Protein AF-A0A7C3BJE6-F1 (afdb_monomer)

Secondary structure (DSSP, 8-state):
----GGGS---TTTHHHHHTTTT-----PSPPHHHHHHHHHHHHHHTT----HHHHHHHHHHHTT-HHHHHHHHHHHHHHHTT----HHHHHHHHHHHHHHHTT-HHHHHHHHHHHHHS-HHHHHHHHHTTSSS----HHHHHHHHHTTSEE--SSS-EES-HHHHHHHHHHHHHHHS---SEEE-TTT--EEETTEE-----HHHHHHHHHHHHTTTS-B-HHHHHHHHT-GGGTTT--HHHHHHHHHHHHHHH-SSTTS-SSEEEETTTEEEE--

Nearest PDB structures (foldseek):
  6cqg-assembly1_A  TM=9.238E-01  e=4.598E-06  Streptococcus pneumoniae
  4kfc-assembly1_A  TM=7.781E-01  e=1.110E-06  Escherichia coli K-12
  7cx5-assembly1_A  TM=8.379E-01  e=7.195E-04  Bacillus subtilis subsp. subtilis str. 168
  5x5l-assembly1_M  TM=7.491E-01  e=5.829E-04  Acinetobacter baumannii
  4kny-assembly1_A  TM=4.112E-01  e=2.863E-06  Escherichia coli K-12

Structure (mmCIF, N/CA/C/O backbone):
data_AF-A0A7C3BJE6-F1
#
_entry.id   AF-A0A7C3BJE6-F1
#
loop_
_atom_site.group_PDB
_atom_site.id
_atom_site.type_symbol
_atom_site.label_atom_id
_atom_site.label_alt_id
_atom_site.label_comp_id
_atom_site.label_asym_id
_atom_site.label_entity_id
_atom_site.label_seq_id
_atom_site.pdbx_PDB_ins_code
_atom_site.Cartn_x
_atom_site.Cartn_y
_atom_site.Cartn_z
_atom_site.occupancy
_atom_site.B_iso_or_equiv
_atom_site.auth_seq_id
_atom_site.auth_comp_id
_atom_site.auth_asym_id
_atom_site.auth_atom_id
_atom_site.pdbx_PDB_model_num
ATOM 1 N N . THR A 1 1 ? 19.518 18.511 -0.151 1.00 39.47 1 THR A N 1
ATOM 2 C CA . THR A 1 1 ? 18.472 19.025 0.762 1.00 39.47 1 THR A CA 1
ATOM 3 C C . THR A 1 1 ? 17.266 19.425 -0.072 1.00 39.47 1 THR A C 1
ATOM 5 O O . THR A 1 1 ? 17.198 20.554 -0.522 1.00 39.47 1 THR A O 1
ATOM 8 N N . HIS A 1 2 ? 16.365 18.485 -0.376 1.00 40.00 2 HIS A N 1
ATOM 9 C CA . HIS A 1 2 ? 15.284 18.659 -1.366 1.00 40.00 2 HIS A CA 1
ATOM 10 C C . HIS A 1 2 ? 13.992 19.210 -0.743 1.00 40.00 2 HIS A C 1
ATOM 12 O O . HIS A 1 2 ? 12.929 18.610 -0.850 1.00 40.00 2 HIS A O 1
ATOM 18 N N . ARG A 1 3 ? 14.079 20.339 -0.034 1.00 37.06 3 ARG A N 1
ATOM 19 C CA . ARG A 1 3 ? 12.878 21.128 0.278 1.00 37.06 3 ARG A CA 1
ATOM 20 C C . ARG A 1 3 ? 12.642 22.083 -0.888 1.00 37.06 3 ARG A C 1
ATOM 22 O O . ARG A 1 3 ? 13.609 22.646 -1.395 1.00 37.06 3 ARG A O 1
ATOM 29 N N . ARG A 1 4 ? 11.384 22.266 -1.307 1.00 46.62 4 ARG A N 1
ATOM 30 C CA . ARG A 1 4 ? 11.020 23.341 -2.246 1.00 46.62 4 ARG A CA 1
ATOM 31 C C . ARG A 1 4 ? 11.562 24.669 -1.701 1.00 46.62 4 ARG A C 1
ATOM 33 O O . ARG A 1 4 ? 11.477 24.890 -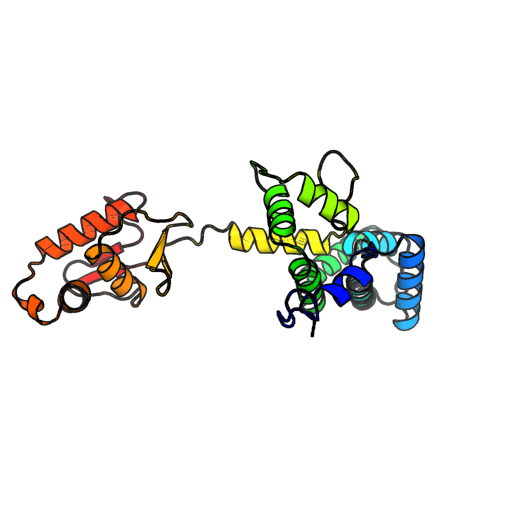0.492 1.00 46.62 4 ARG A O 1
ATOM 40 N N . LEU A 1 5 ? 12.091 25.538 -2.564 1.00 41.47 5 LEU A N 1
ATOM 41 C CA . LEU A 1 5 ? 12.650 26.832 -2.143 1.00 41.47 5 LEU A CA 1
ATOM 42 C C . LEU A 1 5 ? 11.638 27.693 -1.366 1.00 41.47 5 LEU A C 1
ATOM 44 O O . LEU A 1 5 ? 12.026 28.343 -0.406 1.00 41.47 5 LEU A O 1
ATOM 48 N N . ILE A 1 6 ? 10.341 27.570 -1.664 1.00 46.16 6 ILE A N 1
ATOM 49 C CA . ILE A 1 6 ? 9.242 28.209 -0.912 1.00 46.16 6 ILE A CA 1
ATOM 50 C C . ILE A 1 6 ? 9.152 27.811 0.577 1.00 46.16 6 ILE A C 1
ATOM 52 O O . ILE A 1 6 ? 8.441 28.444 1.345 1.00 46.16 6 ILE A O 1
ATOM 56 N N . HIS A 1 7 ? 9.857 26.763 1.014 1.00 46.50 7 HIS A N 1
ATOM 57 C CA . HIS A 1 7 ? 9.907 26.334 2.418 1.00 46.50 7 HIS A CA 1
ATOM 58 C C . HIS A 1 7 ? 11.251 26.648 3.099 1.00 46.50 7 HIS A C 1
ATOM 60 O O . HIS A 1 7 ? 11.494 26.201 4.226 1.00 46.50 7 HIS A O 1
ATOM 66 N N . LEU A 1 8 ? 12.148 27.383 2.434 1.00 44.19 8 LEU A N 1
ATOM 67 C CA . LEU A 1 8 ? 13.444 27.789 2.971 1.00 44.19 8 LEU A CA 1
ATOM 68 C C . LEU A 1 8 ? 13.443 29.300 3.239 1.00 44.19 8 LEU A C 1
ATOM 70 O O . LEU A 1 8 ? 13.854 30.083 2.400 1.00 44.19 8 LEU A O 1
ATOM 74 N N . ARG A 1 9 ? 13.059 29.650 4.476 1.00 43.66 9 ARG A N 1
ATOM 75 C CA . ARG A 1 9 ? 13.134 30.981 5.115 1.00 43.66 9 ARG A CA 1
ATOM 76 C C . ARG A 1 9 ? 12.188 32.046 4.541 1.00 43.66 9 ARG A C 1
ATOM 78 O O . ARG A 1 9 ? 12.448 32.650 3.515 1.00 43.66 9 ARG A O 1
ATOM 85 N N . MET A 1 10 ? 11.143 32.316 5.324 1.00 42.38 10 MET A N 1
ATOM 86 C CA . MET A 1 10 ? 10.245 33.468 5.207 1.00 42.38 10 MET A CA 1
ATOM 87 C C . MET A 1 10 ? 11.001 34.728 5.655 1.00 42.38 10 MET A C 1
ATOM 89 O O . MET A 1 10 ? 11.082 35.014 6.851 1.00 42.38 10 MET A O 1
ATOM 93 N N . GLY A 1 11 ? 11.623 35.426 4.715 1.00 44.62 11 GLY A N 1
ATOM 94 C CA . GLY A 1 11 ? 12.145 36.778 4.888 1.00 44.62 11 GLY A CA 1
ATOM 95 C C . GLY A 1 11 ? 11.857 37.548 3.607 1.00 44.62 11 GLY A C 1
ATOM 96 O O . GLY A 1 11 ? 11.986 36.966 2.533 1.00 44.62 11 GLY A O 1
ATOM 97 N N . GLU A 1 12 ? 11.446 38.810 3.728 1.00 46.56 12 GLU A N 1
ATOM 98 C CA . GLU A 1 12 ? 10.949 39.643 2.616 1.00 46.56 12 GLU A CA 1
ATOM 99 C C . GLU A 1 12 ? 11.941 39.759 1.436 1.00 46.56 12 GLU A C 1
ATOM 101 O O . GLU A 1 12 ? 11.519 39.987 0.312 1.00 46.56 12 GLU A O 1
ATOM 106 N N . ASP A 1 13 ? 13.233 39.481 1.646 1.00 46.88 13 ASP A N 1
ATOM 107 C CA . ASP A 1 13 ? 14.263 39.485 0.593 1.00 46.88 13 ASP A CA 1
ATOM 108 C C . ASP A 1 13 ? 14.303 38.207 -0.288 1.00 46.88 13 ASP A C 1
ATOM 110 O O . ASP A 1 13 ? 15.104 38.125 -1.221 1.00 46.88 13 ASP A O 1
ATOM 114 N N . VAL A 1 14 ? 13.509 37.167 0.014 1.00 45.97 14 VAL A N 1
ATOM 115 C CA . VAL A 1 14 ? 13.515 35.876 -0.717 1.00 45.97 14 VAL A CA 1
ATOM 116 C C . VAL A 1 14 ? 12.423 35.801 -1.792 1.00 45.97 14 VAL A C 1
ATOM 118 O O . VAL A 1 14 ? 12.606 35.094 -2.788 1.00 45.97 14 VAL A O 1
ATOM 121 N N . ASP A 1 15 ? 11.326 36.544 -1.634 1.00 46.25 15 ASP A N 1
ATOM 122 C CA . ASP A 1 15 ? 10.197 36.516 -2.574 1.00 46.25 15 ASP A CA 1
ATOM 123 C C . ASP A 1 15 ? 10.601 37.051 -3.962 1.00 46.25 15 ASP A C 1
ATOM 125 O O . ASP A 1 15 ? 10.334 36.395 -4.972 1.00 46.25 15 ASP A O 1
ATOM 129 N N . ASP A 1 16 ? 11.398 38.122 -4.013 1.00 47.03 16 ASP A N 1
ATOM 130 C CA . ASP A 1 16 ? 11.910 38.700 -5.267 1.00 47.03 16 ASP A CA 1
ATOM 131 C C . ASP A 1 16 ? 12.861 37.749 -6.029 1.00 47.03 16 ASP A C 1
ATOM 133 O O . ASP A 1 16 ? 12.983 37.812 -7.255 1.00 47.03 16 ASP A O 1
ATOM 137 N N . PHE A 1 17 ? 13.541 36.831 -5.329 1.00 46.22 17 PHE A N 1
ATOM 138 C CA . PHE A 1 17 ? 14.480 35.887 -5.948 1.00 46.22 17 PHE A CA 1
ATOM 139 C C . PHE A 1 17 ? 13.782 34.630 -6.492 1.00 46.22 17 PHE A C 1
ATOM 141 O O . PHE A 1 17 ? 14.250 34.036 -7.464 1.00 46.22 17 PHE A O 1
ATOM 148 N N . ILE A 1 18 ? 12.662 34.209 -5.891 1.00 46.78 18 ILE A N 1
ATOM 149 C CA . ILE A 1 18 ? 11.890 33.036 -6.336 1.00 46.78 18 ILE A CA 1
ATOM 150 C C . ILE A 1 18 ? 11.060 33.363 -7.587 1.00 46.78 18 ILE A C 1
ATOM 152 O O . ILE A 1 18 ? 10.939 32.501 -8.465 1.00 46.78 18 ILE A O 1
ATOM 156 N N . GLU A 1 19 ? 10.572 34.599 -7.736 1.00 47.09 19 GLU A N 1
ATOM 157 C CA . GLU A 1 19 ? 9.883 35.035 -8.961 1.00 47.09 19 GLU A CA 1
ATOM 158 C C . GLU A 1 19 ? 10.767 34.923 -10.216 1.00 47.09 19 GLU A C 1
ATOM 160 O O . GLU A 1 19 ? 10.270 34.590 -11.293 1.00 47.09 19 GLU A O 1
ATOM 165 N N . LEU A 1 20 ? 12.089 35.076 -10.082 1.00 48.03 20 LEU A N 1
ATOM 166 C CA . LEU A 1 20 ? 13.037 34.971 -11.199 1.00 48.03 20 LEU A CA 1
ATOM 167 C C . LEU A 1 20 ? 13.206 33.546 -11.764 1.00 48.03 20 LEU A C 1
ATOM 169 O O . LEU A 1 20 ? 13.639 33.396 -12.906 1.00 48.03 20 LEU A O 1
ATOM 173 N N . PHE A 1 21 ? 12.860 32.503 -11.000 1.00 46.88 21 PHE A N 1
ATOM 174 C CA . PHE A 1 21 ? 13.016 31.092 -11.401 1.00 46.88 21 PHE A CA 1
ATOM 175 C C . PHE A 1 21 ? 11.695 30.305 -11.444 1.00 46.88 21 PHE A C 1
ATOM 177 O O . PHE A 1 21 ? 11.687 29.145 -11.858 1.00 46.88 21 PHE A O 1
ATOM 184 N N . GLY A 1 22 ? 10.574 30.911 -11.040 1.00 46.16 22 GLY A N 1
ATOM 185 C CA . GLY A 1 22 ? 9.253 30.271 -11.046 1.00 46.16 22 GLY A CA 1
ATOM 186 C C . GLY A 1 22 ? 8.630 30.100 -12.437 1.00 46.16 22 GLY A C 1
ATOM 187 O O . GLY A 1 22 ? 7.687 29.327 -12.587 1.00 46.16 22 GLY A O 1
ATOM 188 N N . ALA A 1 23 ? 9.152 30.790 -13.455 1.00 44.00 23 ALA A N 1
ATOM 189 C CA . ALA A 1 23 ? 8.511 30.866 -14.766 1.00 44.00 23 ALA A CA 1
ATOM 190 C C . ALA A 1 23 ? 8.765 29.663 -15.695 1.00 44.00 23 ALA A C 1
ATOM 192 O O . ALA A 1 23 ? 8.070 29.548 -16.699 1.00 44.00 23 ALA A O 1
ATOM 193 N N . ASP A 1 24 ? 9.719 28.766 -15.402 1.00 43.12 24 ASP A N 1
ATOM 194 C CA . ASP A 1 24 ? 10.089 27.714 -16.367 1.00 43.12 24 ASP A CA 1
ATOM 195 C C . ASP A 1 24 ? 10.517 26.391 -15.692 1.00 43.12 24 ASP A C 1
ATOM 197 O O . ASP A 1 24 ? 11.605 25.854 -15.912 1.00 43.12 24 ASP A O 1
ATOM 201 N N . VAL A 1 25 ? 9.651 25.830 -14.835 1.00 50.41 25 VAL A N 1
ATOM 202 C CA . VAL A 1 25 ? 9.820 24.450 -14.341 1.00 50.41 25 VAL A CA 1
ATOM 203 C C . VAL A 1 25 ? 9.511 23.478 -15.480 1.00 50.41 25 VAL A C 1
ATOM 205 O O . VAL A 1 25 ? 8.354 23.173 -15.767 1.00 50.41 25 VAL A O 1
ATOM 208 N N . ARG A 1 26 ? 10.557 22.965 -16.131 1.00 47.00 26 ARG A N 1
ATOM 209 C CA . ARG A 1 26 ? 10.428 21.909 -17.142 1.00 47.00 26 ARG A CA 1
ATOM 210 C C . ARG A 1 26 ? 10.469 20.543 -16.475 1.00 47.00 26 ARG A C 1
ATOM 212 O O . ARG A 1 26 ? 11.496 20.130 -15.942 1.00 47.00 26 ARG A O 1
ATOM 219 N N . PHE A 1 27 ? 9.349 19.833 -16.525 1.00 54.50 27 PHE A N 1
ATOM 220 C CA . PHE A 1 27 ? 9.319 18.418 -16.185 1.00 54.50 27 PHE A CA 1
ATOM 221 C C . PHE A 1 27 ? 9.995 17.639 -17.306 1.00 54.50 27 PHE A C 1
ATOM 223 O O . PHE A 1 27 ? 9.599 17.754 -18.464 1.00 54.50 27 PHE A O 1
ATOM 230 N N . VAL A 1 28 ? 11.031 16.877 -16.966 1.00 57.16 28 VAL A N 1
ATOM 231 C CA . VAL A 1 28 ? 11.629 15.925 -17.900 1.00 57.16 28 VAL A CA 1
ATOM 232 C C . VAL A 1 28 ? 10.773 14.660 -17.826 1.00 57.16 28 VAL A C 1
ATOM 234 O O . VAL A 1 28 ? 10.767 14.016 -16.774 1.00 57.16 28 VAL A O 1
ATOM 237 N N . PRO A 1 29 ? 9.993 14.333 -18.872 1.00 61.72 29 PRO A N 1
ATOM 238 C CA . PRO A 1 29 ? 9.216 13.100 -18.893 1.00 61.72 29 PRO A CA 1
ATOM 239 C C . PRO A 1 29 ? 10.154 11.881 -18.899 1.00 61.72 29 PRO A C 1
ATOM 241 O O . PRO A 1 29 ? 11.358 12.030 -19.141 1.00 61.72 29 PRO A O 1
ATOM 244 N N . PRO A 1 30 ? 9.628 10.665 -18.662 1.00 65.62 30 PRO A N 1
ATOM 245 C CA . PRO A 1 30 ? 10.382 9.443 -18.911 1.00 65.62 30 PRO A CA 1
ATOM 246 C C . PRO A 1 30 ? 11.013 9.455 -20.310 1.00 65.62 30 PRO A C 1
ATOM 248 O O . PRO A 1 30 ? 10.460 10.049 -21.241 1.00 65.62 30 PRO A O 1
ATOM 251 N N . MET A 1 31 ? 12.182 8.824 -20.440 1.00 78.38 31 MET A N 1
ATOM 252 C CA . MET A 1 31 ? 12.957 8.827 -21.680 1.00 78.38 31 MET A CA 1
ATOM 253 C C . MET A 1 31 ? 12.102 8.319 -22.844 1.00 78.38 31 MET A C 1
ATOM 255 O O . MET A 1 31 ? 11.340 7.358 -22.693 1.00 78.38 31 MET A O 1
ATOM 259 N N . GLY A 1 32 ? 12.242 8.953 -24.011 1.00 78.31 32 GLY A N 1
ATOM 260 C CA . GLY A 1 32 ? 11.610 8.464 -25.230 1.00 78.31 32 GLY A CA 1
ATOM 261 C C . GLY A 1 32 ? 12.110 7.060 -25.579 1.00 78.31 32 GLY A C 1
ATOM 262 O O . GLY A 1 32 ? 13.183 6.641 -25.146 1.00 78.31 32 GLY A O 1
ATOM 263 N N . GLU A 1 33 ? 11.347 6.322 -26.386 1.00 82.12 33 GLU A N 1
ATOM 264 C CA . GLU A 1 33 ? 11.681 4.932 -26.725 1.00 82.12 33 GLU A CA 1
ATOM 265 C C . GLU A 1 33 ? 13.079 4.786 -27.357 1.00 82.12 33 GLU A C 1
ATOM 267 O O . GLU A 1 33 ? 13.774 3.812 -27.076 1.00 82.12 33 GLU A O 1
ATOM 272 N N . GLY A 1 34 ? 13.518 5.767 -28.155 1.00 83.25 34 GLY A N 1
ATOM 273 C CA . GLY A 1 34 ? 14.870 5.805 -28.725 1.00 83.25 34 GLY A CA 1
ATOM 274 C C . GLY A 1 34 ? 15.961 5.844 -27.652 1.00 83.25 34 GLY A C 1
ATOM 275 O O . GLY A 1 34 ? 16.778 4.929 -27.578 1.00 83.25 34 GLY A O 1
ATOM 276 N N . ASP A 1 35 ? 15.918 6.842 -26.769 1.00 86.81 35 ASP A N 1
ATOM 277 C CA . ASP A 1 35 ? 16.910 7.007 -25.699 1.00 86.81 35 ASP A CA 1
ATOM 278 C C . ASP A 1 35 ? 16.881 5.823 -24.713 1.00 86.81 35 ASP A C 1
ATOM 280 O O . ASP A 1 35 ? 17.913 5.375 -24.210 1.00 86.81 35 ASP A O 1
ATOM 284 N N . ALA A 1 36 ? 15.693 5.275 -24.439 1.00 89.00 36 ALA A N 1
ATOM 285 C CA . ALA A 1 36 ? 15.548 4.105 -23.581 1.00 89.00 36 ALA A CA 1
ATOM 286 C C . ALA A 1 36 ? 16.201 2.858 -24.202 1.00 89.00 36 ALA A C 1
ATOM 288 O O . ALA A 1 36 ? 16.845 2.086 -23.490 1.00 89.00 36 ALA A O 1
ATOM 289 N N . ARG A 1 37 ? 16.097 2.670 -25.525 1.00 91.44 37 ARG A N 1
ATOM 290 C CA . ARG A 1 37 ? 16.796 1.590 -26.244 1.00 91.44 37 ARG A CA 1
ATOM 291 C C . ARG A 1 37 ? 18.312 1.763 -26.201 1.00 91.44 37 ARG A C 1
ATOM 293 O O . ARG A 1 37 ? 19.015 0.772 -26.016 1.00 91.44 37 ARG A O 1
ATOM 300 N N . GLU A 1 38 ? 18.815 2.991 -26.309 1.00 90.81 38 GLU A N 1
ATOM 301 C CA . GLU A 1 38 ? 20.247 3.273 -26.148 1.00 90.81 38 GLU A CA 1
ATOM 302 C C . GLU A 1 38 ? 20.737 2.917 -24.739 1.00 90.81 38 GLU A C 1
ATOM 304 O O . GLU A 1 38 ? 21.760 2.243 -24.590 1.00 90.81 38 GLU A O 1
ATOM 309 N N . LEU A 1 39 ? 19.970 3.273 -23.703 1.00 90.31 39 LEU A N 1
ATOM 310 C CA . LEU A 1 39 ? 20.293 2.909 -22.323 1.00 90.31 39 LEU A CA 1
ATOM 311 C C . LEU A 1 39 ? 20.258 1.386 -22.101 1.00 90.31 39 LEU A C 1
ATOM 313 O O . LEU A 1 39 ? 21.133 0.849 -21.422 1.00 90.31 39 LEU A O 1
ATOM 317 N N . ILE A 1 40 ? 19.297 0.669 -22.696 1.00 92.62 40 ILE A N 1
ATOM 318 C CA . ILE A 1 40 ? 19.243 -0.804 -22.643 1.00 92.62 40 ILE A CA 1
ATOM 319 C C . ILE A 1 40 ? 20.469 -1.418 -23.322 1.00 92.62 40 ILE A C 1
ATOM 321 O O . ILE A 1 40 ? 21.064 -2.352 -22.781 1.00 92.62 40 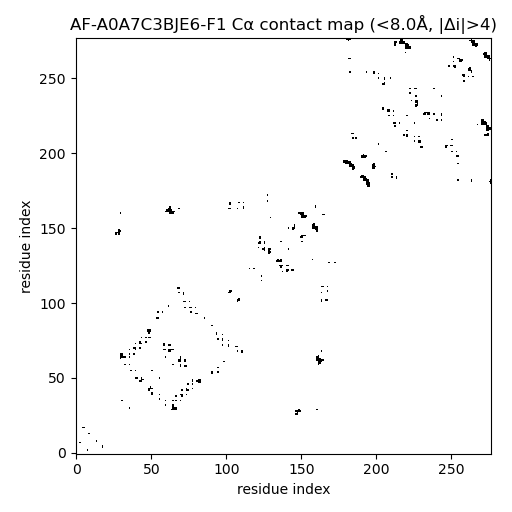ILE A O 1
ATOM 325 N N . ALA A 1 41 ? 20.874 -0.889 -24.479 1.00 90.56 41 ALA A N 1
ATOM 326 C CA . ALA A 1 41 ? 22.061 -1.355 -25.184 1.00 90.56 41 ALA A CA 1
ATOM 327 C C . ALA A 1 41 ? 23.334 -1.141 -24.349 1.00 90.56 41 ALA A C 1
ATOM 329 O O . ALA A 1 41 ? 24.136 -2.067 -24.216 1.00 90.56 41 ALA A O 1
ATOM 330 N N . ALA A 1 42 ? 23.487 0.034 -23.728 1.00 90.38 42 ALA A N 1
ATOM 331 C CA . ALA A 1 42 ? 24.603 0.333 -22.831 1.00 90.38 42 ALA A CA 1
ATOM 332 C C . ALA A 1 42 ? 24.626 -0.606 -21.610 1.00 90.38 42 ALA A C 1
ATOM 334 O O . ALA A 1 42 ? 25.661 -1.193 -21.299 1.00 90.38 42 ALA A O 1
ATOM 335 N N . CYS A 1 43 ? 23.466 -0.830 -20.983 1.00 89.06 43 CYS A N 1
ATOM 336 C CA . CYS A 1 43 ? 23.304 -1.794 -19.895 1.00 89.06 43 CYS A CA 1
ATOM 337 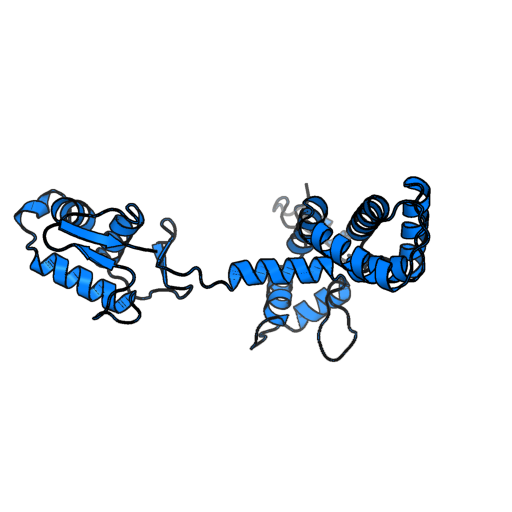C C . CYS A 1 43 ? 23.734 -3.210 -20.321 1.00 89.06 43 CYS A C 1
ATOM 339 O O . CYS A 1 43 ? 24.462 -3.889 -19.599 1.00 89.06 43 CYS A O 1
ATOM 341 N N . GLY A 1 44 ? 23.291 -3.664 -21.498 1.00 87.50 44 GLY A N 1
ATOM 342 C CA . GLY A 1 44 ? 23.651 -4.978 -22.032 1.00 87.50 44 GLY A CA 1
ATOM 343 C C . GLY A 1 44 ? 25.158 -5.131 -22.239 1.00 87.50 44 GLY A C 1
ATOM 344 O O . GLY A 1 44 ? 25.723 -6.158 -21.869 1.00 87.50 44 GLY A O 1
ATOM 345 N N . GLN A 1 45 ? 25.826 -4.095 -22.755 1.00 88.50 45 GLN A N 1
ATOM 346 C CA . GLN A 1 45 ? 27.281 -4.095 -22.927 1.00 88.50 45 GLN A CA 1
ATOM 347 C C . GLN A 1 45 ? 28.032 -4.180 -21.594 1.00 88.50 45 GLN A C 1
ATOM 349 O O . GLN A 1 45 ? 28.934 -5.003 -21.468 1.00 88.50 45 GLN A O 1
ATOM 354 N N . GLU A 1 46 ? 27.652 -3.373 -20.600 1.00 88.44 46 GLU A N 1
ATOM 355 C CA . GLU A 1 46 ? 28.309 -3.350 -19.285 1.00 88.44 46 GLU A CA 1
ATOM 356 C C . GLU A 1 46 ? 28.191 -4.691 -18.546 1.00 88.44 46 GLU A C 1
ATOM 358 O O . GLU A 1 46 ? 29.114 -5.118 -17.857 1.00 88.44 46 GLU A O 1
ATOM 363 N N . MET A 1 47 ? 27.055 -5.371 -18.703 1.00 87.94 47 MET A N 1
ATOM 364 C CA . MET A 1 47 ? 26.745 -6.618 -17.998 1.00 87.94 47 MET A CA 1
ATOM 365 C C . MET A 1 47 ? 27.052 -7.877 -18.814 1.00 87.94 47 MET A C 1
ATOM 367 O O . MET A 1 47 ? 26.698 -8.973 -18.381 1.00 87.94 47 MET A O 1
ATOM 371 N N . GLU A 1 48 ? 27.667 -7.722 -19.991 1.00 87.62 48 GLU A N 1
ATOM 372 C CA . GLU A 1 48 ? 27.906 -8.800 -20.957 1.00 87.62 48 GLU A CA 1
ATOM 373 C C . GLU A 1 48 ? 26.635 -9.628 -21.241 1.00 87.62 48 GLU A C 1
ATOM 375 O O . GLU A 1 48 ? 26.671 -10.852 -21.355 1.00 87.62 48 GLU A O 1
ATOM 380 N N . ALA A 1 49 ? 25.487 -8.956 -21.350 1.00 86.25 49 ALA A N 1
ATOM 381 C CA . ALA A 1 49 ? 24.182 -9.561 -21.594 1.00 86.25 49 ALA A CA 1
ATOM 382 C C . ALA A 1 49 ? 23.654 -9.194 -22.987 1.00 86.25 49 ALA A C 1
ATOM 384 O O . ALA A 1 49 ? 23.913 -8.112 -23.517 1.00 86.25 49 ALA A O 1
ATOM 385 N N . ARG A 1 50 ? 22.878 -10.099 -23.591 1.00 84.69 50 ARG A N 1
ATOM 386 C CA . ARG A 1 50 ? 22.175 -9.838 -24.854 1.00 84.69 50 ARG A CA 1
ATOM 387 C C . ARG A 1 50 ? 20.679 -9.770 -24.598 1.00 84.69 50 ARG A C 1
ATOM 389 O O . ARG A 1 50 ? 20.101 -10.752 -24.142 1.00 84.69 50 ARG A O 1
ATOM 396 N N . PHE A 1 51 ? 20.090 -8.626 -24.928 1.00 88.94 51 PHE A N 1
ATOM 397 C CA . PHE A 1 51 ? 18.648 -8.413 -24.901 1.00 88.94 51 PHE A CA 1
ATOM 398 C C . PHE A 1 51 ? 18.109 -8.453 -26.327 1.00 88.94 51 PHE A C 1
ATOM 400 O O . PHE A 1 51 ? 18.618 -7.748 -27.199 1.00 88.94 51 PHE A O 1
ATOM 407 N N . ASP A 1 52 ? 17.118 -9.302 -26.567 1.00 89.50 52 ASP A N 1
ATOM 408 C CA . ASP A 1 52 ? 16.372 -9.305 -27.823 1.00 89.50 52 ASP A CA 1
ATOM 409 C C . ASP A 1 52 ? 15.184 -8.326 -27.771 1.00 89.50 52 ASP A C 1
ATOM 411 O O . ASP A 1 52 ? 14.961 -7.630 -26.781 1.00 89.50 52 ASP A O 1
ATOM 415 N N . GLU A 1 53 ? 14.405 -8.251 -28.850 1.00 90.25 53 GLU A N 1
ATOM 416 C CA . GLU A 1 53 ? 13.235 -7.365 -28.910 1.00 90.25 53 GLU A CA 1
ATOM 417 C C . GLU A 1 53 ? 12.161 -7.713 -27.865 1.00 90.25 53 GLU A C 1
ATOM 419 O O . GLU A 1 53 ? 11.450 -6.822 -27.398 1.00 90.25 53 GLU A O 1
ATOM 424 N N . ALA A 1 54 ? 12.045 -8.983 -27.458 1.00 90.56 54 ALA A N 1
ATOM 425 C CA . ALA A 1 54 ? 11.096 -9.377 -26.423 1.00 90.56 54 ALA A CA 1
ATOM 426 C C . ALA A 1 54 ? 11.551 -8.868 -25.048 1.00 90.56 54 ALA A C 1
ATOM 428 O O . ALA A 1 54 ? 10.738 -8.340 -24.284 1.00 90.56 54 ALA A O 1
ATOM 429 N N . ASP A 1 55 ? 12.845 -8.970 -24.746 1.00 92.25 55 ASP A N 1
ATOM 430 C CA . ASP A 1 55 ? 13.445 -8.391 -23.547 1.00 92.25 55 ASP A CA 1
ATOM 431 C C . ASP A 1 55 ? 13.328 -6.865 -23.533 1.00 92.25 55 ASP A C 1
ATOM 433 O O . ASP A 1 55 ? 12.928 -6.296 -22.520 1.00 92.25 55 ASP A O 1
ATOM 437 N N . ILE A 1 56 ? 13.629 -6.192 -24.649 1.00 92.69 56 ILE A N 1
ATOM 438 C CA . ILE A 1 56 ? 13.520 -4.731 -24.768 1.00 92.69 56 ILE A CA 1
ATOM 439 C C . ILE A 1 56 ? 12.076 -4.290 -24.506 1.00 92.69 56 ILE A C 1
ATOM 441 O O . ILE A 1 56 ? 11.841 -3.414 -23.672 1.00 92.69 56 ILE A O 1
ATOM 445 N N . ALA A 1 57 ? 11.097 -4.936 -25.147 1.00 92.81 57 ALA A N 1
ATOM 446 C CA . ALA A 1 57 ? 9.683 -4.646 -24.924 1.00 92.81 57 ALA A CA 1
ATOM 447 C C . ALA A 1 57 ? 9.273 -4.877 -23.459 1.00 92.81 57 ALA A C 1
ATOM 449 O O . ALA A 1 57 ? 8.550 -4.066 -22.874 1.00 92.81 57 ALA A O 1
ATOM 450 N N . PHE A 1 58 ? 9.766 -5.951 -22.837 1.00 94.56 58 PHE A N 1
ATOM 451 C CA . PHE A 1 58 ? 9.540 -6.226 -21.421 1.00 94.56 58 PHE A CA 1
ATOM 452 C C . PHE A 1 58 ? 10.129 -5.132 -20.517 1.00 94.56 58 PHE A C 1
ATOM 454 O O . PHE A 1 58 ? 9.425 -4.621 -19.642 1.00 94.56 58 PHE A O 1
ATOM 461 N N . LEU A 1 59 ? 11.388 -4.745 -20.734 1.00 94.81 59 LEU A N 1
ATOM 462 C CA . LEU A 1 59 ? 12.102 -3.729 -19.957 1.00 94.81 59 LEU A CA 1
ATOM 463 C C . LEU A 1 59 ? 11.427 -2.354 -20.060 1.00 94.81 59 LEU A C 1
ATOM 465 O O . LEU A 1 59 ? 11.231 -1.681 -19.041 1.00 94.81 59 LEU A O 1
ATOM 469 N N . LEU A 1 60 ? 11.003 -1.966 -21.265 1.00 93.00 60 LEU A N 1
ATOM 470 C CA . LEU A 1 60 ? 10.236 -0.743 -21.502 1.00 93.00 60 LEU A CA 1
ATOM 471 C C . LEU A 1 60 ? 8.887 -0.786 -20.781 1.00 93.00 60 LEU A C 1
ATOM 473 O O . LEU A 1 60 ? 8.546 0.157 -20.074 1.00 93.00 60 LEU A O 1
ATOM 477 N N . ALA A 1 61 ? 8.152 -1.898 -20.861 1.00 92.38 61 ALA A N 1
ATOM 478 C CA . 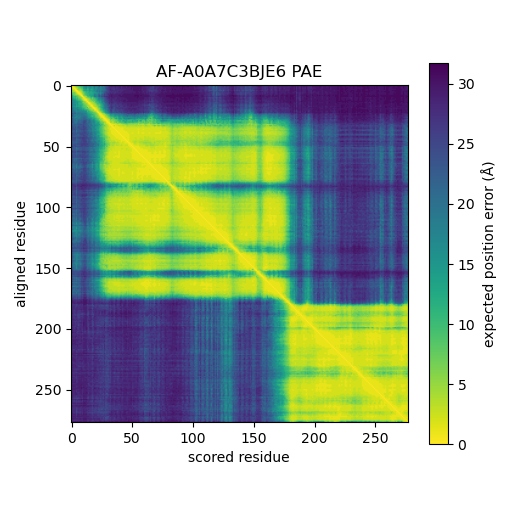ALA A 1 61 ? 6.878 -2.040 -20.159 1.00 92.38 61 ALA A CA 1
ATOM 479 C C . ALA A 1 61 ? 7.031 -1.991 -18.625 1.00 92.38 61 ALA A C 1
ATOM 481 O O . ALA A 1 61 ? 6.174 -1.446 -17.925 1.00 92.38 61 ALA A O 1
ATOM 482 N N . GLN A 1 62 ? 8.112 -2.560 -18.076 1.00 94.06 62 GLN A N 1
ATOM 483 C CA . GLN A 1 62 ? 8.365 -2.536 -16.631 1.00 94.06 62 GLN A CA 1
ATOM 484 C C . GLN A 1 62 ? 8.747 -1.143 -16.121 1.00 94.06 62 GLN A C 1
ATOM 486 O O . GLN A 1 62 ? 8.273 -0.742 -15.056 1.00 94.06 62 GLN A O 1
ATOM 491 N N . SER A 1 63 ? 9.588 -0.421 -16.860 1.00 93.62 63 SER A N 1
ATOM 492 C CA . SER A 1 63 ? 10.207 0.835 -16.414 1.00 93.62 63 SER A CA 1
ATOM 493 C C . SER A 1 63 ? 9.520 2.101 -16.916 1.00 93.62 63 SER A C 1
ATOM 495 O O . SER A 1 63 ? 9.741 3.168 -16.346 1.00 93.62 63 SER A O 1
ATOM 497 N N . GLY A 1 64 ? 8.739 2.010 -17.992 1.00 89.50 64 GLY A N 1
ATOM 498 C CA . GLY A 1 64 ? 8.149 3.166 -18.658 1.00 89.50 64 GLY A CA 1
ATOM 499 C C . GLY A 1 64 ? 9.165 4.157 -19.221 1.00 89.50 64 GLY A C 1
ATOM 500 O O . GLY A 1 64 ? 8.829 5.325 -19.358 1.00 89.50 64 GLY A O 1
ATOM 501 N N . GLY A 1 65 ? 10.418 3.741 -19.451 1.00 87.50 65 GLY A N 1
ATOM 502 C CA . GLY A 1 65 ? 11.503 4.645 -19.854 1.00 87.50 65 GLY A CA 1
ATOM 503 C C . GLY A 1 65 ? 12.109 5.459 -18.703 1.00 87.50 65 GLY A C 1
ATOM 504 O O . GLY A 1 65 ? 12.900 6.369 -18.937 1.00 87.50 65 GLY A O 1
ATOM 505 N N . HIS A 1 66 ? 11.772 5.165 -17.443 1.00 91.19 66 HIS A N 1
ATOM 506 C CA . HIS A 1 66 ? 12.412 5.822 -16.304 1.00 91.19 66 HIS A CA 1
ATOM 507 C C . HIS A 1 66 ? 13.837 5.278 -16.092 1.00 91.19 66 HIS A C 1
ATOM 509 O O . HIS A 1 66 ? 13.967 4.085 -15.803 1.00 91.19 66 HIS A O 1
ATOM 515 N N . PRO A 1 67 ? 14.894 6.120 -16.117 1.00 90.25 67 PRO A N 1
ATOM 516 C CA . PRO A 1 67 ? 16.289 5.665 -16.177 1.00 90.25 67 PRO A CA 1
ATOM 517 C C . PRO A 1 67 ? 16.661 4.655 -15.084 1.00 90.25 67 PRO A C 1
ATOM 519 O O . PRO A 1 67 ? 17.115 3.554 -15.372 1.00 90.25 67 PRO A O 1
ATOM 522 N N . VAL A 1 68 ? 16.378 4.990 -13.819 1.00 89.81 68 VAL A N 1
ATOM 523 C CA . VAL A 1 68 ? 16.753 4.145 -12.671 1.00 89.81 68 VAL A CA 1
ATOM 524 C C . VAL A 1 68 ? 15.969 2.829 -12.635 1.00 89.81 68 VAL A C 1
ATOM 526 O O . VAL A 1 68 ? 16.534 1.774 -12.357 1.00 89.81 68 VAL A O 1
ATOM 529 N N . LEU A 1 69 ? 14.664 2.860 -12.931 1.00 93.44 69 LEU A N 1
ATOM 530 C CA . LEU A 1 69 ? 13.845 1.648 -12.988 1.00 93.44 69 LEU A CA 1
ATOM 531 C C . LEU A 1 69 ? 14.279 0.750 -14.149 1.00 93.44 69 LEU A C 1
ATOM 533 O O . LEU A 1 69 ? 14.288 -0.470 -13.997 1.00 93.44 69 LEU A O 1
ATOM 537 N N . LEU A 1 70 ? 14.655 1.351 -15.281 1.00 94.94 70 LEU A N 1
ATOM 538 C CA . LEU A 1 70 ? 15.140 0.637 -16.453 1.00 94.94 70 LEU A CA 1
ATOM 539 C C . LEU A 1 70 ? 16.475 -0.046 -16.164 1.00 94.94 70 LEU A C 1
ATOM 541 O O . LEU A 1 70 ? 16.596 -1.242 -16.391 1.00 94.94 70 LEU A O 1
ATOM 545 N N . GLU A 1 71 ? 17.432 0.662 -15.567 1.00 94.25 71 GLU A N 1
ATOM 546 C CA . GLU A 1 71 ? 18.730 0.106 -15.175 1.00 94.25 71 GLU A CA 1
ATOM 547 C C . GLU A 1 71 ? 18.583 -1.064 -14.182 1.00 94.25 71 GLU A C 1
ATOM 549 O O . GLU A 1 71 ? 19.196 -2.122 -14.350 1.00 94.25 71 GLU A O 1
ATOM 554 N N . LEU A 1 72 ? 17.716 -0.919 -13.170 1.00 92.94 72 LEU A N 1
ATOM 555 C CA . LEU A 1 72 ? 17.411 -1.990 -12.214 1.00 92.94 72 LEU A CA 1
ATOM 556 C C . LEU A 1 72 ? 16.783 -3.211 -12.900 1.00 92.94 72 LEU A C 1
ATOM 558 O O . LEU A 1 72 ? 17.149 -4.348 -12.587 1.00 92.94 72 LEU A O 1
ATOM 562 N N . ALA A 1 73 ? 15.865 -2.983 -13.843 1.00 95.25 73 ALA A N 1
ATOM 563 C CA . ALA A 1 73 ? 15.237 -4.040 -14.624 1.00 95.25 73 ALA A CA 1
ATOM 564 C C . ALA A 1 73 ? 16.248 -4.753 -15.536 1.00 95.25 73 ALA A C 1
ATOM 566 O O . ALA A 1 73 ? 16.301 -5.984 -15.517 1.00 95.25 73 ALA A O 1
ATOM 567 N N . CYS A 1 74 ? 17.101 -4.005 -16.245 1.00 94.88 74 CYS A N 1
ATOM 568 C CA . CYS A 1 74 ? 18.181 -4.538 -17.078 1.00 94.88 74 CYS A CA 1
ATOM 569 C C . CYS A 1 74 ? 19.116 -5.422 -16.256 1.00 94.88 74 CYS A C 1
ATOM 571 O O . CYS A 1 74 ? 19.373 -6.569 -16.622 1.00 94.88 74 CYS A O 1
ATOM 573 N N . ARG A 1 75 ? 19.568 -4.923 -15.099 1.00 93.75 75 ARG A N 1
ATOM 574 C CA . ARG A 1 75 ? 20.445 -5.668 -14.191 1.00 93.75 75 ARG A CA 1
ATOM 575 C C . ARG A 1 75 ? 19.811 -6.960 -13.716 1.00 93.75 75 ARG A C 1
ATOM 577 O O . ARG A 1 75 ? 20.477 -7.993 -13.670 1.00 93.75 75 ARG A O 1
ATOM 584 N N . LYS A 1 76 ? 18.529 -6.919 -13.355 1.00 94.00 76 LYS A N 1
ATOM 585 C CA . LYS A 1 76 ? 17.842 -8.114 -12.868 1.00 94.00 76 LYS A CA 1
ATOM 586 C C . LYS A 1 76 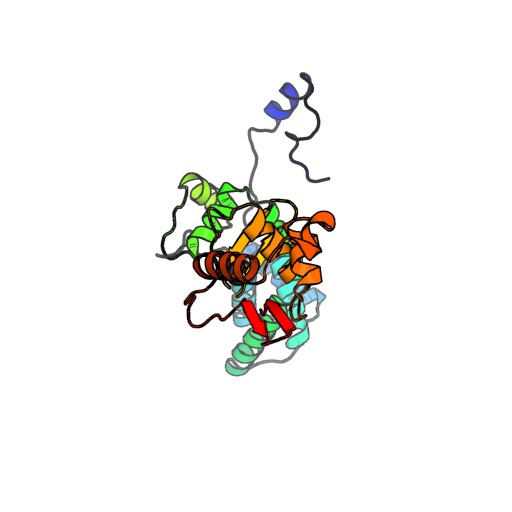? 17.624 -9.142 -13.970 1.00 94.00 76 LYS A C 1
ATOM 588 O O . LYS A 1 76 ? 17.811 -10.328 -13.720 1.00 94.00 76 LYS A O 1
ATOM 593 N N . LEU A 1 77 ? 17.265 -8.687 -15.168 1.00 92.81 77 LEU A N 1
ATOM 594 C CA . LEU A 1 77 ? 17.088 -9.556 -16.322 1.00 92.81 77 LEU A CA 1
ATOM 595 C C . LEU A 1 77 ? 18.411 -10.227 -16.704 1.00 92.81 77 LEU A C 1
ATOM 597 O O . LEU A 1 77 ? 18.453 -11.450 -16.758 1.00 92.81 77 LEU A O 1
ATOM 601 N N . ALA A 1 78 ? 19.498 -9.458 -16.835 1.00 91.38 78 ALA A N 1
ATOM 602 C CA . ALA A 1 78 ? 20.836 -9.971 -17.144 1.00 91.38 78 ALA A CA 1
ATOM 603 C C . ALA A 1 78 ? 21.316 -11.043 -16.149 1.00 91.38 78 ALA A C 1
ATOM 605 O O . ALA A 1 78 ? 21.867 -12.064 -16.556 1.00 91.38 78 ALA A O 1
ATOM 606 N N . GLN A 1 79 ? 21.060 -10.845 -14.848 1.00 89.00 79 GLN A N 1
ATOM 607 C CA . GLN A 1 79 ? 21.400 -11.819 -13.800 1.00 89.00 79 GLN A CA 1
ATOM 608 C C . GLN A 1 79 ? 20.696 -13.172 -13.975 1.00 89.00 79 GLN A C 1
ATOM 610 O O . GLN A 1 79 ? 21.239 -14.191 -13.555 1.00 89.00 79 GLN A O 1
ATOM 615 N N . ILE A 1 80 ? 19.492 -13.180 -14.553 1.00 85.94 80 ILE A N 1
ATOM 616 C CA . ILE A 1 80 ? 18.664 -14.381 -14.710 1.00 85.94 80 ILE A CA 1
ATOM 617 C C . ILE A 1 80 ? 18.898 -15.039 -16.079 1.00 85.94 80 ILE A C 1
ATOM 619 O O . ILE A 1 80 ? 18.970 -16.264 -16.164 1.00 85.94 80 ILE A O 1
ATOM 623 N N . THR A 1 81 ? 19.042 -14.254 -17.150 1.00 81.00 81 THR A N 1
ATOM 624 C CA . THR A 1 81 ? 19.135 -14.763 -18.531 1.00 81.00 81 THR A CA 1
ATOM 625 C C . THR A 1 81 ? 20.553 -15.145 -18.958 1.00 81.00 81 THR A C 1
ATOM 627 O O . THR A 1 81 ? 20.728 -16.094 -19.730 1.00 81.00 81 THR A O 1
ATOM 630 N N . GLY A 1 82 ? 21.579 -14.441 -18.468 1.00 68.94 82 GLY A N 1
ATOM 631 C CA . GLY A 1 82 ? 22.963 -14.621 -18.914 1.00 68.94 82 GLY A CA 1
ATOM 632 C C . GLY A 1 82 ? 23.130 -14.456 -20.437 1.00 68.94 82 GLY A C 1
ATOM 633 O O . GLY A 1 82 ? 22.591 -13.533 -21.039 1.00 68.94 82 GLY A O 1
ATOM 634 N N . LEU A 1 83 ? 23.884 -15.367 -21.071 1.00 61.88 83 LEU A N 1
ATOM 635 C CA . LEU A 1 83 ? 24.270 -15.320 -22.497 1.00 61.88 83 LEU A CA 1
ATOM 636 C C . LEU A 1 83 ? 23.576 -16.372 -23.396 1.00 61.88 83 LEU A C 1
ATOM 638 O O . LEU A 1 83 ? 24.071 -16.687 -24.481 1.00 61.88 83 LEU A O 1
ATOM 642 N N . ARG A 1 84 ? 22.462 -16.978 -22.965 1.00 64.12 84 ARG A N 1
ATOM 643 C CA . ARG A 1 84 ? 21.826 -18.091 -23.702 1.00 64.12 84 ARG A CA 1
ATOM 644 C C . ARG A 1 84 ? 20.765 -17.616 -24.702 1.00 64.12 84 ARG A C 1
ATOM 646 O O . ARG A 1 84 ? 19.987 -16.717 -24.402 1.00 64.12 84 ARG A O 1
ATOM 653 N N . GLN A 1 85 ? 20.701 -18.270 -25.868 1.00 67.12 85 GLN A N 1
ATOM 654 C CA . GLN A 1 85 ? 19.545 -18.171 -26.770 1.00 67.12 85 GLN A CA 1
ATOM 655 C C . GLN A 1 85 ? 18.346 -18.891 -26.146 1.00 67.12 85 GLN A C 1
ATOM 657 O O . GLN A 1 85 ? 18.503 -20.000 -25.633 1.00 67.12 85 GLN A O 1
ATOM 662 N N . ARG A 1 86 ? 17.178 -18.247 -26.189 1.00 79.00 86 ARG A N 1
ATOM 663 C CA . ARG A 1 86 ? 15.936 -18.692 -25.549 1.00 79.00 86 ARG A CA 1
ATOM 664 C C . ARG A 1 86 ? 14.828 -18.866 -26.580 1.00 79.00 86 ARG A C 1
ATOM 666 O O . ARG A 1 86 ? 14.819 -18.229 -27.630 1.00 79.00 86 ARG A O 1
ATOM 673 N N . THR A 1 87 ? 13.906 -19.768 -26.286 1.00 81.06 87 THR A N 1
ATOM 674 C CA . THR A 1 87 ? 12.632 -19.902 -26.991 1.00 81.06 87 THR A CA 1
ATOM 675 C C . THR A 1 87 ? 11.606 -18.924 -26.417 1.00 81.06 87 THR A C 1
ATOM 677 O O . THR A 1 87 ? 11.669 -18.560 -25.245 1.00 81.06 87 THR A O 1
ATOM 680 N N . ALA A 1 88 ? 10.576 -18.578 -27.193 1.00 78.19 88 ALA A N 1
ATOM 681 C CA . ALA A 1 88 ? 9.524 -17.663 -26.736 1.00 78.19 88 ALA A CA 1
ATOM 682 C C . ALA A 1 88 ? 8.808 -18.128 -25.447 1.00 78.19 88 ALA A C 1
ATOM 684 O O . ALA A 1 88 ? 8.353 -17.311 -24.649 1.00 78.19 88 ALA A O 1
ATOM 685 N N . SER A 1 89 ? 8.691 -19.443 -25.226 1.00 80.31 89 SER A N 1
ATOM 686 C CA . SER A 1 89 ? 8.113 -19.992 -23.992 1.00 80.31 89 SER A CA 1
ATOM 687 C C . SER A 1 89 ? 9.034 -19.813 -22.781 1.00 80.31 89 SER A C 1
ATOM 689 O O . SER A 1 89 ? 8.542 -19.581 -21.676 1.00 80.31 89 SER A O 1
ATOM 691 N N . GLU A 1 90 ? 10.352 -19.891 -22.977 1.00 84.00 90 GLU A N 1
ATOM 692 C CA . GLU A 1 90 ? 11.340 -19.614 -21.929 1.00 84.00 90 GLU A CA 1
ATOM 693 C C . GLU A 1 90 ? 11.346 -18.125 -21.567 1.00 84.00 90 GLU A C 1
ATOM 695 O O . GLU A 1 90 ? 11.346 -17.802 -20.380 1.00 84.00 90 GLU A O 1
ATOM 700 N N . ASP A 1 91 ? 11.234 -17.225 -22.549 1.00 85.88 91 ASP A N 1
ATOM 701 C CA . ASP A 1 91 ? 11.153 -15.779 -22.296 1.00 85.88 91 ASP A CA 1
ATOM 702 C C . ASP A 1 91 ? 9.940 -15.410 -21.451 1.00 85.88 91 ASP A C 1
ATOM 704 O O . ASP A 1 91 ? 10.063 -14.678 -20.473 1.00 85.88 91 ASP A O 1
ATOM 708 N N . GLN A 1 92 ? 8.770 -15.978 -21.750 1.00 85.69 92 GLN A N 1
ATOM 709 C CA . GLN A 1 92 ? 7.567 -15.734 -20.952 1.00 85.69 92 GLN A CA 1
ATOM 710 C C . GLN A 1 92 ? 7.729 -16.164 -19.489 1.00 85.69 92 GLN A C 1
ATOM 712 O O . GLN A 1 92 ? 7.235 -15.480 -18.585 1.00 85.69 92 GLN A O 1
ATOM 717 N N . LEU A 1 93 ? 8.390 -17.300 -19.246 1.00 87.56 93 LEU A N 1
ATOM 718 C CA . LEU A 1 93 ? 8.642 -17.794 -17.895 1.00 87.56 93 LEU A CA 1
ATOM 719 C C . LEU A 1 93 ? 9.642 -16.890 -17.166 1.00 87.56 93 LEU A C 1
ATOM 721 O O . LEU A 1 93 ? 9.380 -16.473 -16.037 1.00 87.56 93 LEU A O 1
ATOM 725 N N . ILE A 1 94 ? 10.735 -16.534 -17.837 1.00 90.31 94 ILE A N 1
ATOM 726 C CA . ILE A 1 94 ? 11.789 -15.687 -17.282 1.00 90.31 94 ILE A CA 1
ATOM 727 C C . ILE A 1 94 ? 11.267 -14.279 -17.000 1.00 90.31 94 ILE A C 1
ATOM 729 O O . ILE A 1 94 ? 11.458 -13.765 -15.904 1.00 90.31 94 ILE A O 1
ATOM 733 N N . HIS A 1 95 ? 10.549 -13.650 -17.929 1.00 93.50 95 HIS A N 1
ATOM 734 C CA . HIS A 1 95 ? 9.963 -12.320 -17.727 1.00 93.50 95 HIS A CA 1
ATOM 735 C C . HIS A 1 95 ? 8.973 -12.301 -16.561 1.00 93.50 95 HIS A C 1
ATOM 737 O O . HIS A 1 95 ? 8.882 -11.304 -15.839 1.00 93.50 95 HIS A O 1
ATOM 743 N N . ARG A 1 96 ? 8.238 -13.398 -16.340 1.00 91.12 96 ARG A N 1
ATOM 744 C CA . ARG A 1 96 ? 7.379 -13.548 -15.159 1.00 91.12 96 ARG A CA 1
ATOM 745 C C . ARG A 1 96 ? 8.208 -13.608 -13.877 1.00 91.12 96 ARG A C 1
ATOM 747 O O . ARG A 1 96 ? 7.904 -12.876 -12.939 1.00 91.12 96 ARG A O 1
ATOM 754 N N . GLU A 1 97 ? 9.256 -14.425 -13.852 1.00 91.62 97 GLU A N 1
ATOM 755 C CA . GLU A 1 97 ? 10.162 -14.540 -12.706 1.00 91.62 97 GLU A CA 1
ATOM 756 C C . GLU A 1 97 ? 10.845 -13.202 -12.384 1.00 91.62 97 GLU A C 1
ATOM 758 O O . GLU A 1 97 ? 10.779 -12.717 -11.253 1.00 91.62 97 GLU A O 1
ATOM 763 N N . VAL A 1 98 ? 11.426 -12.551 -13.394 1.00 93.38 98 VAL A N 1
ATOM 764 C CA . VAL A 1 98 ? 12.093 -11.248 -13.278 1.00 93.38 98 VAL A CA 1
ATOM 765 C C . VAL A 1 98 ? 11.125 -10.204 -12.730 1.00 93.38 98 VAL A C 1
ATOM 767 O O . VAL A 1 98 ? 11.479 -9.459 -11.817 1.00 93.38 98 VAL A O 1
ATOM 770 N N . ARG A 1 99 ? 9.881 -10.171 -13.225 1.00 93.31 99 ARG A N 1
ATOM 771 C CA . ARG A 1 99 ? 8.833 -9.279 -12.712 1.00 93.31 99 ARG A CA 1
ATOM 772 C C . ARG A 1 99 ? 8.561 -9.525 -11.230 1.00 93.31 99 ARG A C 1
ATOM 774 O O . ARG A 1 99 ? 8.529 -8.572 -10.454 1.00 93.31 99 ARG A O 1
ATOM 781 N N . ASP A 1 100 ? 8.381 -10.776 -10.819 1.00 89.00 100 ASP A N 1
ATOM 782 C CA . ASP A 1 100 ? 8.100 -11.113 -9.420 1.00 89.00 100 ASP A CA 1
ATOM 783 C C . ASP A 1 100 ? 9.239 -10.701 -8.481 1.00 89.00 100 ASP A C 1
ATOM 785 O O . ASP A 1 100 ? 8.983 -10.211 -7.372 1.00 89.00 100 ASP A O 1
ATOM 789 N N . VAL A 1 101 ? 10.486 -10.842 -8.939 1.00 90.25 101 VAL A N 1
ATOM 790 C CA . VAL A 1 101 ? 11.671 -10.393 -8.204 1.00 90.25 101 VAL A CA 1
ATOM 791 C C . VAL A 1 101 ? 11.743 -8.867 -8.152 1.00 90.25 101 VAL A C 1
ATOM 793 O O . VAL A 1 101 ? 11.847 -8.313 -7.058 1.00 90.25 101 VAL A O 1
ATOM 796 N N . LEU A 1 102 ? 11.619 -8.177 -9.290 1.00 91.19 102 LEU A N 1
ATOM 797 C CA . LEU A 1 102 ? 11.677 -6.711 -9.370 1.00 91.19 102 LEU A CA 1
ATOM 798 C C . LEU A 1 102 ? 10.632 -6.044 -8.485 1.00 91.19 102 LEU A C 1
ATOM 800 O O . LEU A 1 102 ? 10.929 -5.070 -7.798 1.00 91.19 102 LEU A O 1
ATOM 804 N N . ARG A 1 103 ? 9.420 -6.603 -8.417 1.00 89.12 103 ARG A N 1
ATOM 805 C CA . ARG A 1 103 ? 8.382 -6.065 -7.536 1.00 89.12 103 ARG A CA 1
ATOM 806 C C . ARG A 1 103 ? 8.808 -6.065 -6.064 1.00 89.12 103 ARG A C 1
ATOM 808 O O . ARG A 1 103 ? 8.262 -5.292 -5.285 1.00 89.12 103 ARG A O 1
ATOM 815 N N . ARG A 1 104 ? 9.689 -6.967 -5.628 1.00 85.75 104 ARG A N 1
ATOM 816 C CA . ARG A 1 104 ? 10.162 -7.076 -4.232 1.00 85.75 104 ARG A CA 1
ATOM 817 C C . ARG A 1 104 ? 11.543 -6.451 -4.026 1.00 85.75 104 ARG A C 1
ATOM 819 O O . ARG A 1 104 ? 12.027 -6.440 -2.898 1.00 85.75 104 ARG A O 1
ATOM 826 N N . ASP A 1 105 ? 12.162 -5.946 -5.088 1.00 85.81 105 ASP A N 1
ATOM 827 C CA . ASP A 1 105 ? 13.507 -5.396 -5.049 1.00 85.81 105 ASP A CA 1
ATOM 828 C C . ASP A 1 105 ? 13.537 -4.075 -4.247 1.00 85.81 105 ASP A C 1
ATOM 830 O O . ASP A 1 105 ? 12.763 -3.156 -4.544 1.00 85.81 105 ASP A O 1
ATOM 834 N N . PRO A 1 106 ? 14.405 -3.945 -3.225 1.00 80.19 106 PRO A N 1
ATOM 835 C CA . PRO A 1 106 ? 14.479 -2.736 -2.406 1.00 80.19 106 PRO A CA 1
ATOM 836 C C . PRO A 1 106 ? 14.822 -1.472 -3.198 1.00 80.19 106 PRO A C 1
ATOM 838 O O . PRO A 1 106 ? 14.333 -0.398 -2.852 1.00 80.19 106 PRO A O 1
ATOM 841 N N . GLY A 1 107 ? 15.636 -1.586 -4.253 1.00 79.56 107 GLY A N 1
ATOM 842 C CA . GLY A 1 107 ? 16.006 -0.466 -5.115 1.00 79.56 107 GLY A CA 1
ATOM 843 C C . GLY A 1 107 ? 14.811 0.031 -5.920 1.00 79.56 107 GLY A C 1
ATOM 844 O O . GLY A 1 107 ? 14.532 1.229 -5.927 1.00 79.56 107 GLY A O 1
ATOM 845 N N . VAL A 1 108 ? 14.043 -0.893 -6.506 1.00 88.44 108 VAL A N 1
ATOM 846 C CA . VAL A 1 108 ? 12.805 -0.567 -7.237 1.00 88.44 108 VAL A CA 1
ATOM 847 C C . VAL A 1 108 ? 11.788 0.097 -6.310 1.00 88.44 108 VAL A C 1
ATOM 849 O O . VAL A 1 108 ? 11.197 1.119 -6.660 1.00 88.44 108 VAL A O 1
ATOM 852 N N . ILE A 1 109 ? 11.608 -0.450 -5.103 1.00 85.06 109 ILE A N 1
ATOM 853 C CA . ILE A 1 109 ? 10.692 0.107 -4.101 1.00 85.06 109 ILE A CA 1
ATOM 854 C C . ILE A 1 109 ? 11.132 1.516 -3.691 1.00 85.06 109 ILE A C 1
ATOM 856 O O . ILE A 1 109 ? 10.301 2.423 -3.653 1.00 85.06 109 ILE A O 1
ATOM 860 N N . ALA A 1 110 ? 12.417 1.711 -3.391 1.00 78.31 110 ALA A N 1
ATOM 861 C CA . ALA A 1 110 ? 12.952 3.009 -2.994 1.00 78.31 110 ALA A CA 1
ATOM 862 C C . ALA A 1 110 ? 12.784 4.056 -4.102 1.00 78.31 110 ALA A C 1
ATOM 864 O O . ALA A 1 110 ? 12.441 5.201 -3.809 1.00 78.31 110 ALA A O 1
ATOM 865 N N . GLU A 1 111 ? 12.974 3.671 -5.363 1.00 89.25 111 GLU A N 1
ATOM 866 C CA . GLU A 1 111 ? 12.801 4.579 -6.493 1.00 89.25 111 GLU A CA 1
ATOM 867 C C . GLU A 1 111 ? 11.332 4.960 -6.694 1.00 89.25 111 GLU A C 1
ATOM 869 O O . GLU A 1 111 ? 11.005 6.145 -6.735 1.00 89.25 111 GLU A O 1
ATOM 874 N N . CYS A 1 112 ? 10.415 3.988 -6.668 1.00 89.62 112 CYS A N 1
ATOM 875 C CA . CYS A 1 112 ? 8.978 4.271 -6.716 1.00 89.62 112 CYS A CA 1
ATOM 876 C C . CYS A 1 112 ? 8.526 5.178 -5.554 1.00 89.62 112 CYS A C 1
ATOM 878 O O . CYS A 1 112 ? 7.669 6.043 -5.730 1.00 89.62 112 CYS A O 1
ATOM 880 N N . GLN A 1 113 ? 9.122 5.027 -4.366 1.00 85.00 113 GLN A N 1
ATOM 881 C CA . GLN A 1 113 ? 8.863 5.905 -3.221 1.00 85.00 113 GLN A CA 1
ATOM 882 C C . GLN A 1 113 ? 9.383 7.333 -3.416 1.00 85.00 113 GLN A C 1
ATOM 884 O O . GLN A 1 113 ? 8.811 8.255 -2.834 1.00 85.00 113 GLN A O 1
ATOM 889 N N . LYS A 1 114 ? 10.473 7.546 -4.162 1.00 80.19 114 LYS A N 1
ATOM 890 C CA . LYS A 1 114 ? 10.931 8.901 -4.511 1.00 80.19 114 LYS A CA 1
ATOM 891 C C . LYS A 1 114 ? 9.932 9.556 -5.454 1.00 80.19 114 LYS A C 1
ATOM 893 O O . LYS A 1 114 ? 9.384 10.584 -5.079 1.00 80.19 114 LYS A O 1
ATOM 898 N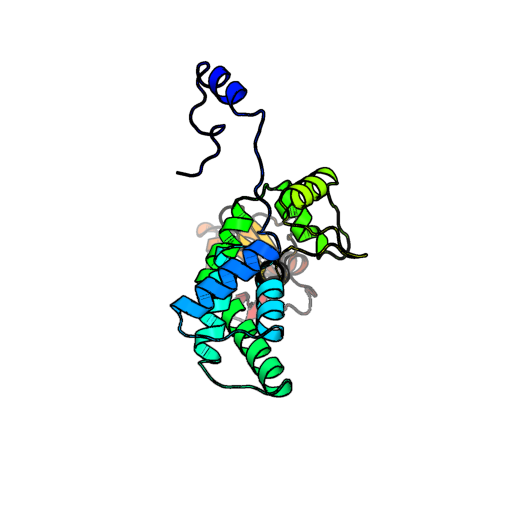 N . ILE A 1 115 ? 9.599 8.879 -6.557 1.00 86.81 115 ILE A N 1
ATOM 899 C CA . ILE A 1 115 ? 8.605 9.346 -7.536 1.00 86.81 115 ILE A CA 1
ATOM 900 C C . ILE A 1 115 ? 7.309 9.731 -6.822 1.00 86.81 115 ILE A C 1
ATOM 902 O O . ILE A 1 115 ? 6.809 10.831 -7.003 1.00 86.81 115 ILE A O 1
ATOM 906 N N . TRP A 1 116 ? 6.806 8.864 -5.937 1.00 87.25 116 TRP A N 1
ATOM 907 C CA . TRP A 1 116 ? 5.607 9.139 -5.145 1.00 87.25 116 TRP A CA 1
ATOM 908 C C . TRP A 1 116 ? 5.725 10.384 -4.253 1.00 87.25 116 TRP A C 1
ATOM 910 O O . TRP A 1 116 ? 4.789 11.172 -4.178 1.00 87.25 116 TRP A O 1
ATOM 920 N N . ARG A 1 117 ? 6.849 10.554 -3.544 1.00 81.94 117 ARG A N 1
ATOM 921 C CA . ARG A 1 117 ? 7.056 11.686 -2.620 1.00 81.94 117 ARG A CA 1
ATOM 922 C C . ARG A 1 117 ? 7.225 13.023 -3.331 1.00 81.94 117 ARG A C 1
ATOM 924 O O . ARG A 1 117 ? 6.980 14.050 -2.706 1.00 81.94 117 ARG A O 1
ATOM 931 N N . ASP A 1 118 ? 7.637 13.002 -4.591 1.00 84.31 118 ASP A N 1
ATOM 932 C CA . ASP A 1 118 ? 7.788 14.208 -5.402 1.00 84.31 118 ASP A CA 1
ATOM 933 C C . ASP A 1 118 ? 6.441 14.718 -5.951 1.00 84.31 118 ASP A C 1
ATOM 935 O O . ASP A 1 118 ? 6.358 15.858 -6.419 1.00 84.31 118 ASP A O 1
ATOM 939 N N . LEU A 1 119 ? 5.377 13.911 -5.847 1.00 86.44 119 LEU A N 1
ATOM 940 C CA . LEU A 1 119 ? 4.010 14.301 -6.188 1.00 86.44 119 LEU A CA 1
ATOM 941 C C . LEU A 1 119 ? 3.346 15.101 -5.069 1.00 86.44 119 LEU A C 1
ATOM 943 O O . LEU A 1 119 ? 3.544 14.830 -3.882 1.00 86.44 119 LEU A O 1
ATOM 947 N N . THR A 1 120 ? 2.498 16.052 -5.454 1.00 85.31 120 THR A N 1
ATOM 948 C CA . THR A 1 120 ? 1.689 16.844 -4.514 1.00 85.31 120 THR A CA 1
ATOM 949 C C . THR A 1 120 ? 0.551 16.036 -3.892 1.00 85.31 120 THR A C 1
ATOM 951 O O . THR A 1 120 ? 0.141 15.013 -4.433 1.00 85.31 120 THR A O 1
ATOM 954 N N . ASP A 1 121 ? -0.005 16.496 -2.768 1.00 80.88 121 ASP A N 1
ATOM 955 C CA . ASP A 1 121 ? -1.143 15.816 -2.132 1.00 80.88 121 ASP A CA 1
ATOM 956 C C . ASP A 1 121 ? -2.360 15.664 -3.077 1.00 80.88 121 ASP A C 1
ATOM 958 O O . ASP A 1 121 ? -2.938 14.570 -3.115 1.00 80.88 121 ASP A O 1
ATOM 962 N N . PRO A 1 122 ? -2.732 16.671 -3.904 1.00 81.25 122 PRO A N 1
ATOM 963 C CA . PRO A 1 122 ? -3.762 16.500 -4.931 1.00 81.25 122 PRO A CA 1
ATOM 964 C C . PRO A 1 122 ? -3.406 15.448 -5.990 1.00 81.25 122 PRO A C 1
ATOM 966 O O . PRO A 1 122 ? -4.259 14.643 -6.352 1.00 81.25 122 PRO A O 1
ATOM 969 N N . GLU A 1 123 ? -2.154 15.405 -6.459 1.00 86.69 123 GLU A N 1
ATOM 970 C CA . GLU A 1 123 ? -1.672 14.411 -7.434 1.00 86.69 123 GLU A CA 1
ATOM 971 C C . GLU A 1 123 ? -1.684 12.988 -6.853 1.00 86.69 123 GLU A C 1
ATOM 973 O O . GLU A 1 123 ? -2.143 12.047 -7.502 1.00 86.69 123 GLU A O 1
ATOM 978 N N . GLN A 1 124 ? -1.229 12.822 -5.609 1.00 86.94 124 GLN A N 1
ATOM 979 C CA . GLN A 1 124 ? -1.268 11.547 -4.890 1.00 86.94 124 GLN A CA 1
ATOM 980 C C . GLN A 1 124 ? -2.710 11.059 -4.710 1.00 86.94 124 GLN A C 1
ATOM 982 O O . GLN A 1 124 ? -3.014 9.898 -4.989 1.00 86.94 124 GLN A O 1
ATOM 987 N N . THR A 1 125 ? -3.608 11.955 -4.296 1.00 82.88 125 THR A N 1
ATOM 988 C CA . THR A 1 125 ? -5.037 11.654 -4.126 1.00 82.88 125 THR A CA 1
ATOM 989 C C . THR A 1 125 ? -5.679 11.276 -5.459 1.00 82.88 125 THR A C 1
ATOM 991 O O . THR A 1 125 ? -6.416 10.291 -5.532 1.00 82.88 125 THR A O 1
ATOM 994 N N . ALA A 1 126 ? -5.354 12.001 -6.534 1.00 85.50 126 ALA A N 1
ATOM 995 C CA . ALA A 1 126 ? -5.827 11.693 -7.876 1.00 85.50 126 ALA A CA 1
ATOM 996 C C . ALA A 1 126 ? -5.369 10.295 -8.316 1.00 85.50 126 ALA A C 1
ATOM 998 O O . ALA A 1 126 ? -6.214 9.488 -8.697 1.00 85.50 126 ALA A O 1
ATOM 999 N N . LEU A 1 127 ? -4.081 9.953 -8.177 1.00 86.00 127 LEU A N 1
ATOM 1000 C CA . LEU A 1 127 ? -3.577 8.611 -8.499 1.00 86.00 127 LEU A CA 1
ATOM 1001 C C . LEU A 1 127 ? -4.260 7.506 -7.690 1.00 86.00 127 LEU A C 1
ATOM 1003 O O . LEU A 1 127 ? -4.580 6.460 -8.245 1.00 86.00 127 LEU A O 1
ATOM 1007 N N . GLU A 1 128 ? -4.500 7.716 -6.397 1.00 79.62 128 GLU A N 1
ATOM 1008 C CA . GLU A 1 128 ? -5.201 6.737 -5.558 1.00 79.62 128 GLU A CA 1
ATOM 1009 C C . GLU A 1 128 ? -6.668 6.569 -5.975 1.00 79.62 128 GLU A C 1
ATOM 1011 O O . GLU A 1 128 ? -7.189 5.450 -5.988 1.00 79.62 128 GLU A O 1
ATOM 1016 N N . SER A 1 129 ? -7.331 7.663 -6.357 1.00 78.62 129 SER A N 1
ATOM 1017 C CA . SER A 1 129 ? -8.727 7.648 -6.797 1.00 78.62 129 SER A CA 1
ATOM 1018 C C . SER A 1 129 ? -8.936 6.869 -8.100 1.00 78.62 129 SER A C 1
ATOM 1020 O O . SER A 1 129 ? -9.987 6.255 -8.259 1.00 78.62 129 SER A O 1
ATOM 1022 N N . LEU A 1 130 ? -7.926 6.794 -8.981 1.00 75.56 130 LEU A N 1
ATOM 1023 C CA . LEU A 1 130 ? -8.001 6.049 -10.249 1.00 75.56 130 LEU A CA 1
ATOM 1024 C C . LEU A 1 130 ? -8.290 4.562 -10.067 1.00 75.56 130 LEU A C 1
ATOM 1026 O O . LEU A 1 130 ? -8.861 3.920 -10.943 1.00 75.56 130 LEU A O 1
ATOM 1030 N N . PHE A 1 131 ? -7.895 4.005 -8.929 1.00 68.38 131 PHE A N 1
ATOM 1031 C CA . PHE A 1 131 ? -8.131 2.602 -8.627 1.00 68.38 131 PHE A CA 1
ATOM 1032 C C . PHE A 1 131 ? -9.359 2.413 -7.724 1.00 68.38 131 PHE A C 1
ATOM 1034 O O . PHE A 1 131 ? -9.633 1.278 -7.324 1.00 68.38 131 PHE A O 1
ATOM 1041 N N . SER A 1 132 ? -10.080 3.490 -7.366 1.00 66.25 132 SER A N 1
ATOM 1042 C CA . SER A 1 132 ? -11.329 3.516 -6.585 1.00 66.25 132 SER A CA 1
ATOM 1043 C C . SER A 1 132 ? -12.563 3.225 -7.450 1.00 66.25 132 SER A C 1
ATOM 1045 O O . SER A 1 132 ? -12.596 3.650 -8.599 1.00 66.25 132 SER A O 1
ATOM 1047 N N . PRO A 1 133 ? -13.595 2.525 -6.931 1.00 56.62 133 PRO A N 1
ATOM 1048 C CA . PRO A 1 133 ? -14.849 2.318 -7.662 1.00 56.62 133 PRO A CA 1
ATOM 1049 C C . PRO A 1 133 ? -15.654 3.608 -7.902 1.00 56.62 133 PRO A C 1
ATOM 1051 O O . PRO A 1 133 ? -16.482 3.622 -8.806 1.00 56.62 133 PRO A O 1
ATOM 1054 N N . ASP A 1 134 ? -15.411 4.669 -7.124 1.00 58.25 134 ASP A N 1
ATOM 1055 C CA . ASP A 1 134 ? -15.991 6.006 -7.323 1.00 58.25 134 ASP A CA 1
ATOM 1056 C C . ASP A 1 134 ? -14.864 7.061 -7.275 1.00 58.25 134 ASP A C 1
ATOM 1058 O O . ASP A 1 134 ? -14.432 7.463 -6.185 1.00 58.25 134 ASP A O 1
ATOM 1062 N N . PRO A 1 135 ? -14.267 7.413 -8.429 1.00 61.03 135 PRO A N 1
ATOM 1063 C CA . PRO A 1 135 ? -13.146 8.341 -8.494 1.00 61.03 135 PRO A CA 1
ATOM 1064 C C . PRO A 1 135 ? -13.630 9.788 -8.338 1.00 61.03 135 PRO A C 1
ATOM 1066 O O . PRO A 1 135 ? -14.156 10.386 -9.275 1.00 61.03 135 PRO A O 1
ATOM 1069 N N . GLN A 1 136 ? -13.392 10.401 -7.178 1.00 63.34 136 GLN A N 1
ATOM 1070 C CA . GLN A 1 136 ? -13.425 11.861 -7.068 1.00 63.34 136 GLN A CA 1
ATOM 1071 C C . GLN A 1 136 ? -12.057 12.416 -7.448 1.00 63.34 136 GLN A C 1
ATOM 1073 O O . GLN A 1 136 ? -11.143 12.478 -6.627 1.00 63.34 136 GLN A O 1
ATOM 1078 N N . VAL A 1 137 ? -11.916 12.777 -8.720 1.00 68.69 137 VAL A N 1
ATOM 1079 C CA . VAL A 1 137 ? -10.646 13.224 -9.288 1.00 68.69 137 VAL A CA 1
ATOM 1080 C C . VAL A 1 137 ? -10.698 14.720 -9.563 1.00 68.69 137 VAL A C 1
ATOM 1082 O O . VAL A 1 137 ? -11.580 15.185 -10.283 1.00 68.69 137 VAL A O 1
ATOM 1085 N N . ALA A 1 138 ? -9.746 15.479 -9.021 1.00 76.25 138 ALA A N 1
ATOM 1086 C CA . ALA A 1 138 ? -9.555 16.873 -9.407 1.00 76.25 138 ALA A CA 1
ATOM 1087 C C . ALA A 1 138 ? -8.964 16.923 -10.835 1.00 76.25 138 ALA A C 1
ATOM 1089 O O . ALA A 1 138 ? -7.867 16.391 -11.032 1.00 76.25 138 ALA A O 1
ATOM 1090 N N . PRO A 1 139 ? -9.639 17.541 -11.827 1.00 80.06 139 PRO A N 1
ATOM 1091 C CA . PRO A 1 139 ? -9.163 17.563 -13.216 1.00 80.06 139 PRO A CA 1
ATOM 1092 C C . PRO A 1 139 ? -7.757 18.160 -13.362 1.00 80.06 139 PRO A C 1
ATOM 1094 O O . PRO A 1 139 ? -6.914 17.607 -14.062 1.00 80.06 139 PRO A O 1
ATOM 1097 N N . GLU A 1 140 ? -7.470 19.215 -12.600 1.00 84.19 140 GLU A N 1
ATOM 1098 C CA . GLU A 1 140 ? -6.172 19.902 -12.574 1.00 84.19 140 GLU A CA 1
ATOM 1099 C C . GLU A 1 140 ? -5.020 18.967 -12.173 1.00 84.19 140 GLU A C 1
ATOM 1101 O O . GLU A 1 140 ? -3.946 18.997 -12.772 1.00 84.19 140 GLU A O 1
ATOM 1106 N N . ALA A 1 141 ? -5.251 18.082 -11.197 1.00 85.00 141 ALA A N 1
ATOM 1107 C CA . ALA A 1 141 ? -4.251 17.118 -10.749 1.00 85.00 141 ALA A CA 1
ATOM 1108 C C . ALA A 1 141 ? -3.972 16.047 -11.816 1.00 85.00 141 ALA A C 1
ATOM 1110 O O . ALA A 1 141 ? -2.840 15.585 -11.949 1.00 85.00 141 ALA A O 1
ATOM 1111 N N . ILE A 1 142 ? -4.979 15.663 -12.606 1.00 84.81 142 ILE A N 1
ATOM 1112 C CA . ILE A 1 142 ? -4.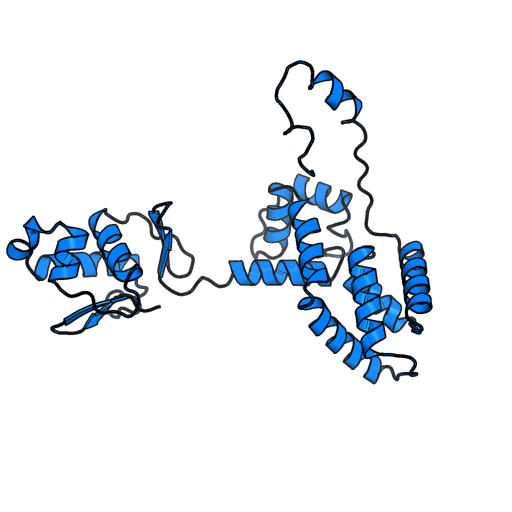801 14.727 -13.725 1.00 84.81 142 ILE A CA 1
ATOM 1113 C C . ILE A 1 142 ? -3.997 15.362 -14.851 1.00 84.81 142 ILE A C 1
ATOM 1115 O O . ILE A 1 142 ? -3.101 14.711 -15.392 1.00 84.81 142 ILE A O 1
ATOM 1119 N N . ASP A 1 143 ? -4.278 16.618 -15.183 1.00 84.81 143 ASP A N 1
ATOM 1120 C CA . ASP A 1 143 ? -3.527 17.345 -16.206 1.00 84.81 143 ASP A CA 1
ATOM 1121 C C . ASP A 1 143 ? -2.061 17.521 -15.800 1.00 84.81 143 ASP A C 1
ATOM 1123 O O . ASP A 1 143 ? -1.159 17.343 -16.622 1.00 84.81 143 ASP A O 1
ATOM 1127 N N . GLU A 1 144 ? -1.803 17.785 -14.518 1.00 85.88 144 GLU A N 1
ATOM 1128 C CA . GLU A 1 144 ? -0.451 17.866 -13.971 1.00 85.88 144 GLU A CA 1
ATOM 1129 C C . GLU A 1 144 ? 0.280 16.517 -14.037 1.00 85.88 144 GLU A C 1
ATOM 1131 O O . GLU A 1 144 ? 1.416 16.438 -14.506 1.00 85.88 144 GLU A O 1
ATOM 1136 N N . LEU A 1 145 ? -0.382 15.426 -13.643 1.00 89.00 145 LEU A N 1
ATOM 1137 C CA . LEU A 1 145 ? 0.171 14.071 -13.740 1.00 89.00 145 LEU A CA 1
ATOM 1138 C C . LEU A 1 145 ? 0.488 13.670 -15.186 1.00 89.00 145 LEU A C 1
ATOM 1140 O O . LEU A 1 145 ? 1.491 12.993 -15.423 1.00 89.00 145 LEU A O 1
ATOM 1144 N N . ARG A 1 146 ? -0.336 14.092 -16.154 1.00 87.69 146 ARG A N 1
ATOM 1145 C CA . ARG A 1 146 ? -0.069 13.903 -17.589 1.00 87.69 146 ARG A CA 1
ATOM 1146 C C . ARG A 1 146 ? 1.125 14.732 -18.045 1.00 87.69 146 ARG A C 1
ATOM 1148 O O . ARG A 1 146 ? 1.989 14.210 -18.742 1.00 87.69 146 ARG A O 1
ATOM 1155 N N . ARG A 1 147 ? 1.223 15.993 -17.616 1.00 85.00 147 ARG A N 1
ATOM 1156 C CA . ARG A 1 147 ? 2.352 16.878 -17.950 1.00 85.00 147 ARG A CA 1
ATOM 1157 C C . ARG A 1 147 ? 3.680 16.359 -17.400 1.00 85.00 147 ARG A C 1
ATOM 1159 O O . ARG A 1 147 ? 4.697 16.449 -18.078 1.00 85.00 147 ARG A O 1
ATOM 1166 N N . LYS A 1 148 ? 3.657 15.768 -16.203 1.00 85.69 148 LYS A N 1
ATOM 1167 C CA . LYS A 1 148 ? 4.803 15.084 -15.584 1.00 85.69 148 LYS A CA 1
ATOM 1168 C C . LYS A 1 148 ? 5.124 13.729 -16.227 1.00 85.69 148 LYS A C 1
ATOM 1170 O O . LYS A 1 148 ? 6.113 13.108 -15.853 1.00 85.69 148 LYS A O 1
ATOM 1175 N N . GLY A 1 149 ? 4.288 13.242 -17.147 1.00 86.06 149 GLY A N 1
ATOM 1176 C CA . GLY A 1 149 ? 4.442 11.928 -17.767 1.00 86.06 149 GLY A CA 1
ATOM 1177 C C . GLY A 1 149 ? 4.218 10.763 -16.802 1.00 86.06 149 GLY A C 1
ATOM 1178 O O . GLY A 1 149 ? 4.686 9.667 -17.074 1.00 86.06 149 GLY A O 1
ATOM 1179 N N . ILE A 1 150 ? 3.534 10.979 -15.672 1.00 89.19 150 ILE A N 1
ATOM 1180 C CA . ILE A 1 150 ? 3.196 9.920 -14.709 1.00 89.19 150 ILE A CA 1
ATOM 1181 C C . ILE A 1 150 ? 1.952 9.162 -15.165 1.00 89.19 150 ILE A C 1
ATOM 1183 O O . ILE A 1 150 ? 1.893 7.940 -15.021 1.00 89.19 150 ILE A O 1
ATOM 1187 N N . LEU A 1 151 ? 0.977 9.887 -15.723 1.00 88.69 151 LEU A N 1
ATOM 1188 C CA . LEU A 1 151 ? -0.199 9.325 -16.378 1.00 88.69 151 LEU A CA 1
ATOM 1189 C C . LEU A 1 151 ? -0.079 9.429 -17.894 1.00 88.69 151 LEU A C 1
ATOM 1191 O O . LEU A 1 151 ? 0.157 10.500 -18.448 1.00 88.69 151 LEU A O 1
ATOM 1195 N N . MET A 1 152 ? -0.317 8.307 -18.556 1.00 83.69 152 MET A N 1
ATOM 1196 C CA . MET A 1 152 ? -0.305 8.172 -20.002 1.00 83.69 152 MET A CA 1
ATOM 1197 C C . MET A 1 152 ? -1.705 8.428 -20.560 1.00 83.69 152 MET A C 1
ATOM 1199 O O . MET A 1 152 ? -2.710 7.994 -19.997 1.00 83.69 152 MET A O 1
ATOM 1203 N N . ALA A 1 153 ? -1.775 9.098 -21.710 1.00 69.81 153 ALA A N 1
ATOM 1204 C CA . ALA A 1 153 ? -3.032 9.408 -22.393 1.00 69.81 153 ALA A CA 1
ATOM 1205 C C . ALA A 1 153 ? -3.609 8.232 -23.214 1.00 69.81 153 ALA A C 1
ATOM 1207 O O . ALA A 1 153 ? -4.597 8.413 -23.922 1.00 69.81 153 ALA A O 1
ATOM 1208 N N . ASN A 1 154 ? -2.996 7.046 -23.153 1.00 61.59 154 ASN A N 1
ATOM 1209 C CA . ASN A 1 154 ? -3.294 5.946 -24.069 1.00 61.59 154 ASN A CA 1
ATOM 1210 C C . ASN A 1 154 ? -4.446 5.056 -23.563 1.00 61.59 154 ASN A C 1
ATOM 1212 O O . ASN A 1 154 ? -4.253 4.229 -22.670 1.00 61.59 154 ASN A O 1
ATOM 1216 N N . GLY A 1 155 ? -5.615 5.176 -24.203 1.00 56.78 155 GLY A N 1
ATOM 1217 C CA . GLY A 1 155 ? -6.766 4.269 -24.065 1.00 56.78 155 GLY A CA 1
ATOM 1218 C C . GLY A 1 155 ? -7.923 4.795 -23.205 1.00 56.78 155 GLY A C 1
ATOM 1219 O O . GLY A 1 155 ? -7.887 5.917 -22.708 1.00 56.78 155 GLY A O 1
ATOM 1220 N N . ASP A 1 156 ? -8.951 3.956 -23.024 1.00 53.00 156 ASP A N 1
ATOM 1221 C CA . ASP A 1 156 ? -10.173 4.277 -22.259 1.00 53.00 156 ASP A CA 1
ATOM 1222 C C . ASP A 1 156 ? -9.956 4.306 -20.733 1.00 53.00 156 ASP A C 1
ATOM 1224 O O . ASP A 1 156 ? -10.803 4.797 -19.988 1.00 53.00 156 ASP A O 1
ATOM 1228 N N . ALA A 1 157 ? -8.817 3.790 -20.256 1.00 58.97 157 ALA A N 1
ATOM 1229 C CA . ALA A 1 157 ? -8.450 3.759 -18.845 1.00 58.97 157 ALA A CA 1
ATOM 1230 C C . ALA A 1 157 ? -7.114 4.486 -18.611 1.00 58.97 157 ALA A C 1
ATOM 1232 O O . ALA A 1 157 ? -6.166 4.276 -19.372 1.00 58.97 157 ALA A O 1
ATOM 1233 N N . PRO A 1 158 ? -6.996 5.306 -17.553 1.00 62.62 158 PRO A N 1
ATOM 1234 C CA . PRO A 1 158 ? -5.748 5.977 -17.221 1.00 62.62 158 PRO A CA 1
ATOM 1235 C C . PRO A 1 158 ? -4.685 4.950 -16.813 1.00 62.62 158 PRO A C 1
ATOM 1237 O O . PRO A 1 158 ? -4.843 4.216 -15.837 1.00 62.62 158 PRO A O 1
ATOM 1240 N N . GLN A 1 159 ? -3.592 4.906 -17.575 1.00 79.12 159 GLN A N 1
ATOM 1241 C CA . GLN A 1 159 ? -2.439 4.045 -17.319 1.00 79.12 159 GLN A CA 1
ATOM 1242 C C . GLN A 1 159 ? -1.300 4.882 -16.745 1.00 79.12 159 GLN A C 1
ATOM 1244 O O . GLN A 1 159 ? -1.053 5.992 -17.212 1.00 79.12 159 GLN A O 1
ATOM 1249 N N . VAL A 1 160 ? -0.589 4.363 -15.746 1.00 89.06 160 VAL A N 1
ATOM 1250 C CA . VAL A 1 160 ? 0.665 4.984 -15.301 1.00 89.06 160 VAL A CA 1
ATOM 1251 C C . VAL A 1 160 ? 1.816 4.588 -16.223 1.00 89.06 160 VAL A C 1
ATOM 1253 O O . VAL A 1 160 ? 1.756 3.553 -16.881 1.00 89.06 160 VAL A O 1
ATOM 1256 N N . PHE A 1 161 ? 2.869 5.400 -16.251 1.00 90.81 161 PHE A N 1
ATOM 1257 C CA . PHE A 1 161 ? 3.988 5.248 -17.187 1.00 90.81 161 PHE A CA 1
ATO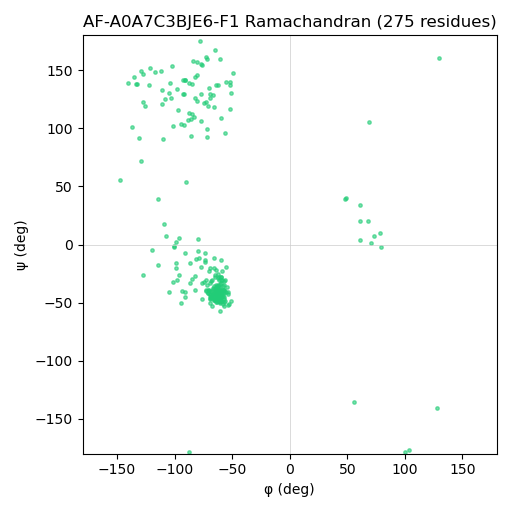M 1258 C C . PHE A 1 161 ? 4.719 3.896 -17.111 1.00 90.81 161 PHE A C 1
ATOM 1260 O O . PHE A 1 161 ? 5.211 3.423 -18.128 1.00 90.81 161 PHE A O 1
ATOM 1267 N N . ALA A 1 162 ? 4.770 3.257 -15.935 1.00 92.19 162 ALA A N 1
ATOM 1268 C CA . ALA A 1 162 ? 5.544 2.037 -15.694 1.00 92.19 162 ALA A CA 1
ATOM 1269 C C . ALA A 1 162 ? 4.749 0.963 -14.947 1.00 92.19 162 ALA A C 1
ATOM 1271 O O . ALA A 1 162 ? 4.104 1.250 -13.932 1.00 92.19 162 ALA A O 1
ATOM 1272 N N . ALA A 1 163 ? 4.877 -0.303 -15.363 1.00 92.44 163 ALA A N 1
ATOM 1273 C CA . ALA A 1 163 ? 4.231 -1.417 -14.667 1.00 92.44 163 ALA A CA 1
ATOM 1274 C C . ALA A 1 163 ? 4.759 -1.603 -13.232 1.00 92.44 163 ALA A C 1
ATOM 1276 O O . ALA A 1 163 ? 3.970 -1.879 -12.329 1.00 92.44 163 ALA A O 1
ATOM 1277 N N . LEU A 1 164 ? 6.058 -1.381 -12.987 1.00 92.25 164 LEU A N 1
ATOM 1278 C CA . LEU A 1 164 ? 6.623 -1.447 -11.631 1.00 92.25 164 LEU A CA 1
ATOM 1279 C C . LEU A 1 164 ? 6.020 -0.380 -10.709 1.00 92.25 164 LEU A C 1
ATOM 1281 O O . LEU A 1 164 ? 5.743 -0.654 -9.539 1.00 92.25 164 LEU A O 1
ATOM 1285 N N . PHE A 1 165 ? 5.760 0.816 -11.243 1.00 91.94 165 PHE A N 1
ATOM 1286 C CA . PHE A 1 165 ? 5.099 1.875 -10.490 1.00 91.94 165 PHE A CA 1
ATOM 1287 C C . PHE A 1 165 ? 3.615 1.558 -10.260 1.00 91.94 165 PHE A C 1
ATOM 1289 O O . PHE A 1 165 ? 3.119 1.737 -9.149 1.00 91.94 165 PHE A O 1
ATOM 1296 N N . ALA A 1 166 ? 2.919 0.991 -11.252 1.00 89.69 166 ALA A N 1
ATOM 1297 C CA . ALA A 1 166 ? 1.552 0.494 -11.081 1.00 89.69 166 ALA A CA 1
ATOM 1298 C C . ALA A 1 166 ? 1.466 -0.555 -9.960 1.00 89.69 166 ALA A C 1
ATOM 1300 O O . ALA A 1 166 ? 0.606 -0.475 -9.084 1.00 89.69 166 ALA A O 1
ATOM 1301 N N . ASP A 1 167 ? 2.399 -1.508 -9.940 1.00 88.50 167 ASP A N 1
ATOM 1302 C CA . ASP A 1 167 ? 2.485 -2.543 -8.910 1.00 88.50 167 ASP A CA 1
ATOM 1303 C C . ASP A 1 167 ? 2.764 -1.956 -7.520 1.00 88.50 167 ASP A C 1
ATOM 1305 O O . ASP A 1 167 ? 2.187 -2.401 -6.521 1.00 88.50 167 ASP A O 1
ATOM 1309 N N . PHE A 1 168 ? 3.620 -0.935 -7.445 1.00 89.06 168 PHE A N 1
ATOM 1310 C CA . PHE A 1 168 ? 3.863 -0.176 -6.222 1.00 89.06 168 PHE A CA 1
ATOM 1311 C C . PHE A 1 168 ? 2.584 0.507 -5.710 1.00 89.06 168 PHE A C 1
ATOM 1313 O O . PHE A 1 168 ? 2.245 0.349 -4.531 1.00 89.06 168 PHE A O 1
ATOM 1320 N N . LEU A 1 169 ? 1.845 1.205 -6.581 1.00 88.06 169 LEU A N 1
ATOM 1321 C CA . LEU A 1 169 ? 0.579 1.857 -6.232 1.00 88.06 169 LEU A CA 1
ATOM 1322 C C . LEU A 1 169 ? -0.453 0.832 -5.758 1.00 88.06 169 LEU A C 1
ATOM 1324 O O . LEU A 1 169 ? -1.016 0.981 -4.675 1.00 88.06 169 LEU A O 1
ATOM 1328 N N . MET A 1 170 ? -0.630 -0.265 -6.496 1.00 82.38 170 MET A N 1
ATOM 1329 C CA . MET A 1 170 ? -1.563 -1.335 -6.138 1.00 82.38 170 MET A CA 1
ATOM 1330 C C . MET A 1 170 ? -1.255 -1.941 -4.769 1.00 82.38 170 MET A C 1
ATOM 1332 O O . MET A 1 170 ? -2.171 -2.200 -3.992 1.00 82.38 170 MET A O 1
ATOM 1336 N N . ARG A 1 171 ? 0.022 -2.130 -4.420 1.00 79.50 171 ARG A N 1
ATOM 1337 C CA . ARG A 1 171 ? 0.425 -2.620 -3.090 1.00 79.50 171 ARG A CA 1
ATOM 1338 C C . ARG A 1 171 ? 0.180 -1.602 -1.993 1.00 79.50 171 ARG A C 1
ATOM 1340 O O . ARG A 1 171 ? -0.336 -1.960 -0.938 1.00 79.50 171 ARG A O 1
ATOM 1347 N N . ARG A 1 172 ? 0.525 -0.338 -2.236 1.00 80.19 172 ARG A N 1
ATOM 1348 C CA . ARG A 1 172 ? 0.248 0.761 -1.305 1.00 80.19 172 ARG A CA 1
ATOM 1349 C C . ARG A 1 172 ? -1.249 0.853 -1.020 1.00 80.19 172 ARG A C 1
ATOM 1351 O O . ARG A 1 172 ? -1.660 0.992 0.131 1.00 80.19 172 ARG A O 1
ATOM 1358 N N . MET A 1 173 ? -2.056 0.689 -2.061 1.00 71.88 173 MET A N 1
ATOM 1359 C CA . MET A 1 173 ? -3.501 0.639 -1.957 1.00 71.88 173 MET A CA 1
ATOM 1360 C C . MET A 1 173 ? -3.993 -0.630 -1.288 1.00 71.88 173 MET A C 1
ATOM 1362 O O . MET A 1 173 ? -4.890 -0.515 -0.479 1.00 71.88 173 MET A O 1
ATOM 1366 N N . ALA A 1 174 ? -3.417 -1.806 -1.534 1.00 65.75 174 ALA A N 1
ATOM 1367 C CA . ALA A 1 174 ? -3.771 -3.036 -0.823 1.00 65.75 174 ALA A CA 1
ATOM 1368 C C . ALA A 1 174 ? -3.500 -2.919 0.685 1.00 65.75 174 ALA A C 1
ATOM 1370 O O . ALA A 1 174 ? -4.341 -3.309 1.481 1.00 65.75 174 ALA A O 1
ATOM 1371 N N . VAL A 1 175 ? -2.396 -2.287 1.094 1.00 59.12 175 VAL A N 1
ATOM 1372 C CA . VAL A 1 175 ? -2.101 -2.007 2.513 1.00 59.12 175 VAL A CA 1
ATOM 1373 C C . VAL A 1 175 ? -3.082 -0.989 3.118 1.00 59.12 175 VAL A C 1
ATOM 1375 O O . VAL A 1 175 ? -3.375 -1.052 4.311 1.00 59.12 175 VAL A O 1
ATOM 1378 N N . ARG A 1 176 ? -3.614 -0.060 2.311 1.00 55.00 176 ARG A N 1
ATOM 1379 C CA . ARG A 1 176 ? -4.691 0.868 2.710 1.00 55.00 176 ARG A CA 1
ATOM 1380 C C . ARG A 1 176 ? -6.101 0.250 2.623 1.00 55.00 176 ARG A C 1
ATOM 1382 O O . ARG A 1 176 ? -6.989 0.698 3.339 1.00 55.00 176 ARG A O 1
ATOM 1389 N N . ARG A 1 177 ? -6.305 -0.743 1.748 1.00 49.91 177 ARG A N 1
ATOM 1390 C CA . ARG A 1 177 ? -7.580 -1.396 1.396 1.00 49.91 177 ARG A CA 1
ATOM 1391 C C . ARG A 1 177 ? -7.820 -2.706 2.098 1.00 49.91 177 ARG A C 1
ATOM 1393 O O . ARG A 1 177 ? -8.958 -3.156 2.084 1.00 49.91 177 ARG A O 1
ATOM 1400 N N . GLU A 1 178 ? -6.813 -3.330 2.694 1.00 45.56 178 GLU A N 1
ATOM 1401 C CA . GLU A 1 178 ? -7.102 -4.238 3.783 1.00 45.56 178 GLU A CA 1
ATOM 1402 C C . GLU A 1 178 ? -7.800 -3.372 4.829 1.00 45.56 178 GLU A C 1
ATOM 1404 O O . GLU A 1 178 ? -7.135 -2.521 5.435 1.00 45.56 178 GLU A O 1
ATOM 1409 N N . PRO A 1 179 ? -9.125 -3.519 5.058 1.00 49.53 179 PRO A N 1
ATOM 1410 C CA . PRO A 1 179 ? -9.649 -3.059 6.324 1.00 49.53 179 PRO A CA 1
ATOM 1411 C C . PRO A 1 179 ? -8.741 -3.736 7.336 1.00 49.53 179 PRO A C 1
ATOM 1413 O O . PRO A 1 179 ? -8.635 -4.965 7.328 1.00 49.53 179 PRO A O 1
ATOM 1416 N N . ARG A 1 180 ? -7.989 -2.951 8.114 1.00 55.19 180 ARG A N 1
ATOM 1417 C CA . ARG A 1 180 ? -7.220 -3.496 9.227 1.00 55.19 180 ARG A CA 1
ATOM 1418 C C . ARG A 1 180 ? -8.258 -4.205 10.083 1.00 55.19 180 ARG A C 1
ATOM 1420 O O . ARG A 1 180 ? -9.002 -3.541 10.799 1.00 55.19 180 ARG A O 1
ATOM 1427 N N . LYS A 1 181 ? -8.395 -5.519 9.889 1.00 69.56 181 LYS A N 1
ATOM 1428 C CA . LYS A 1 181 ? -9.441 -6.302 10.532 1.00 69.56 181 LYS A CA 1
ATOM 1429 C C . LYS A 1 181 ? -9.188 -6.214 12.025 1.00 69.56 181 LYS A C 1
ATOM 1431 O O . LYS A 1 181 ? -8.036 -6.282 12.466 1.00 69.56 181 LYS A O 1
ATOM 1436 N N . GLY A 1 182 ? -10.262 -6.034 12.768 1.00 83.00 182 GLY A N 1
ATOM 1437 C CA . GLY A 1 182 ? -10.195 -5.852 14.202 1.00 83.00 182 GLY A CA 1
ATOM 1438 C C . GLY A 1 182 ? -10.313 -4.409 14.645 1.00 83.00 182 GLY A C 1
ATOM 1439 O O . GLY A 1 182 ? -10.502 -3.472 13.867 1.00 83.00 182 GLY A O 1
ATOM 1440 N N . VAL A 1 183 ? -10.212 -4.260 15.958 1.00 89.44 183 VAL A N 1
ATOM 1441 C CA . VAL A 1 183 ? -10.269 -2.971 16.634 1.00 89.44 183 VAL A CA 1
ATOM 1442 C C . VAL A 1 183 ? -8.879 -2.339 16.628 1.00 89.44 183 VAL A C 1
ATOM 1444 O O . VAL A 1 183 ? -7.868 -3.018 16.842 1.00 89.44 183 VAL A O 1
ATOM 1447 N N . ARG A 1 184 ? -8.815 -1.034 16.375 1.00 87.56 184 ARG A N 1
ATOM 1448 C CA . ARG A 1 184 ? -7.600 -0.218 16.413 1.00 87.56 184 ARG A CA 1
ATOM 1449 C C . ARG A 1 184 ? -7.872 1.054 17.198 1.00 87.56 184 ARG A C 1
ATOM 1451 O O . ARG A 1 184 ? -8.918 1.677 17.034 1.00 87.56 184 ARG A O 1
ATOM 1458 N N . VAL A 1 185 ? -6.905 1.430 18.023 1.00 87.06 185 VAL A N 1
ATOM 1459 C CA . VAL A 1 185 ? -6.931 2.661 18.811 1.00 87.06 185 VAL A CA 1
ATOM 1460 C C . VAL A 1 185 ? -5.659 3.432 18.496 1.00 87.06 185 VAL A C 1
ATOM 1462 O O . VAL A 1 185 ? -4.560 2.921 18.713 1.00 87.06 185 VAL A O 1
ATOM 1465 N N . ASP A 1 186 ? -5.816 4.636 17.963 1.00 79.56 186 ASP A N 1
ATOM 1466 C CA . ASP A 1 186 ? -4.753 5.627 17.881 1.00 79.56 186 ASP A CA 1
ATOM 1467 C C . ASP A 1 186 ? -4.743 6.398 19.207 1.00 79.56 186 ASP A C 1
ATOM 1469 O O . ASP A 1 186 ? -5.684 7.119 19.537 1.00 79.56 186 ASP A O 1
ATOM 1473 N N . VAL A 1 187 ? -3.724 6.149 20.030 1.00 76.12 187 VAL A N 1
ATOM 1474 C CA . VAL A 1 187 ? -3.674 6.650 21.412 1.00 76.12 187 VAL A CA 1
ATOM 1475 C C . VAL A 1 187 ? -3.409 8.156 21.456 1.00 76.12 187 VAL A C 1
ATOM 1477 O O . VAL A 1 187 ? -3.889 8.823 22.369 1.00 76.12 187 VAL A O 1
ATOM 1480 N N . GLU A 1 188 ? -2.681 8.689 20.474 1.00 68.69 188 GLU A N 1
ATOM 1481 C CA . GLU A 1 188 ? -2.313 10.107 20.413 1.00 68.69 188 GLU A CA 1
ATOM 1482 C C . GLU A 1 188 ? -3.495 10.970 19.971 1.00 68.69 188 GLU A C 1
ATOM 1484 O O . GLU A 1 188 ? -3.800 11.978 20.606 1.00 68.69 188 GLU A O 1
ATOM 1489 N N . SER A 1 189 ? -4.194 10.556 18.913 1.00 73.19 189 SER A N 1
ATOM 1490 C CA . SER A 1 189 ? -5.361 11.280 18.391 1.00 73.19 189 SER A CA 1
ATOM 1491 C C . SER A 1 189 ? -6.677 10.904 19.080 1.00 73.19 189 SER A C 1
ATOM 1493 O O . SER A 1 189 ? -7.675 11.608 18.934 1.00 73.19 189 SER A O 1
ATOM 1495 N N . GLY A 1 190 ? -6.713 9.787 19.813 1.00 73.50 190 GLY A N 1
ATOM 1496 C CA . GLY A 1 190 ? -7.929 9.241 20.419 1.00 73.50 190 GLY A CA 1
ATOM 1497 C C . GLY A 1 190 ? -8.895 8.599 19.418 1.00 73.50 190 GLY A C 1
ATOM 1498 O O . GLY A 1 190 ? -10.011 8.228 19.790 1.00 73.50 190 GLY A O 1
ATOM 1499 N N . VAL A 1 191 ? -8.495 8.453 18.151 1.00 81.19 191 VAL A N 1
ATOM 1500 C CA . VAL A 1 191 ? -9.344 7.890 17.099 1.00 81.19 191 VAL A CA 1
ATOM 1501 C C . VAL A 1 191 ? -9.417 6.371 17.235 1.00 81.19 191 VAL A C 1
ATOM 1503 O O . VAL A 1 191 ? -8.408 5.668 17.304 1.00 81.19 191 VAL A O 1
ATOM 1506 N N . VAL A 1 192 ? -10.640 5.845 17.226 1.00 87.00 192 VAL A N 1
ATOM 1507 C CA . VAL A 1 192 ? -10.909 4.406 17.245 1.00 87.00 192 VAL A CA 1
ATOM 1508 C C . VAL A 1 192 ? -11.482 3.988 15.904 1.00 87.00 192 VAL A C 1
ATOM 1510 O O . VAL A 1 192 ? -12.409 4.617 15.399 1.00 87.00 192 VAL A O 1
ATOM 1513 N N . THR A 1 193 ? -10.959 2.902 15.341 1.00 86.81 193 THR A N 1
ATOM 1514 C CA . THR A 1 193 ? -11.494 2.292 14.120 1.00 86.81 193 THR A CA 1
ATOM 1515 C C . THR A 1 193 ? -11.759 0.802 14.318 1.00 86.81 193 THR A C 1
ATOM 1517 O O . THR A 1 193 ? -11.051 0.123 15.064 1.00 86.81 193 THR A O 1
ATOM 1520 N N . VAL A 1 194 ? -12.790 0.287 13.650 1.00 88.88 194 VAL A N 1
ATOM 1521 C CA . VAL A 1 194 ? -13.138 -1.139 13.601 1.00 88.88 194 VAL A CA 1
ATOM 1522 C C . VAL A 1 194 ? -13.266 -1.543 12.147 1.00 88.88 194 VAL A C 1
ATOM 1524 O O . VAL A 1 194 ? -14.041 -0.937 11.408 1.00 88.88 194 VAL A O 1
ATOM 1527 N N . ASP A 1 195 ? -12.488 -2.542 11.727 1.00 82.88 195 ASP A N 1
ATOM 1528 C CA . ASP A 1 195 ? -12.430 -2.989 10.330 1.00 82.88 195 ASP A CA 1
ATOM 1529 C C . ASP A 1 195 ? -12.257 -1.796 9.354 1.00 82.88 195 ASP A C 1
ATOM 1531 O O . ASP A 1 195 ? -12.876 -1.722 8.293 1.00 82.88 195 ASP A O 1
ATOM 1535 N N . GLY A 1 196 ? -11.432 -0.818 9.750 1.00 76.12 196 GLY A N 1
ATOM 1536 C CA . GLY A 1 196 ? -11.146 0.401 8.985 1.00 76.12 196 GLY A CA 1
ATOM 1537 C C . GLY A 1 196 ? -12.203 1.514 9.051 1.00 76.12 196 GLY A C 1
ATOM 1538 O O . GLY A 1 196 ? -11.971 2.576 8.481 1.00 76.12 196 GLY A O 1
ATOM 1539 N N . ARG A 1 197 ? -13.333 1.327 9.746 1.00 77.81 197 ARG A N 1
ATOM 1540 C CA . ARG A 1 197 ? -14.378 2.357 9.908 1.00 77.81 197 ARG A CA 1
ATOM 1541 C C . ARG A 1 197 ? -14.231 3.093 11.242 1.00 77.81 197 ARG A C 1
ATOM 1543 O O . ARG A 1 197 ? -14.052 2.415 12.255 1.00 77.81 197 ARG A O 1
ATOM 1550 N N . PRO A 1 198 ? -14.306 4.435 11.284 1.00 82.12 198 PRO A N 1
ATOM 1551 C CA . PRO A 1 198 ? -14.244 5.178 12.539 1.00 82.12 198 PRO A CA 1
ATOM 1552 C C . PRO A 1 198 ? -15.441 4.845 13.435 1.00 82.12 198 PRO A C 1
ATOM 1554 O O . PRO A 1 198 ? -16.576 4.746 12.972 1.00 82.12 198 PRO A O 1
ATOM 1557 N N . VAL A 1 199 ? -15.178 4.661 14.728 1.00 87.44 199 VAL A N 1
ATOM 1558 C CA . VAL A 1 199 ? -16.213 4.488 15.749 1.00 87.44 199 VAL A CA 1
ATOM 1559 C C . VAL A 1 199 ? -16.541 5.857 16.317 1.00 87.44 199 VAL A C 1
ATOM 1561 O O . VAL A 1 199 ? -15.793 6.411 17.123 1.00 87.44 199 VAL A O 1
ATOM 1564 N N . GLU A 1 200 ? -17.669 6.408 15.894 1.00 80.12 200 GLU A N 1
ATOM 1565 C CA . GLU A 1 200 ? -18.124 7.708 16.372 1.00 80.12 200 GLU A CA 1
ATOM 1566 C C . GLU A 1 200 ? -18.738 7.619 17.779 1.00 80.12 200 GLU A C 1
ATOM 1568 O O . GLU A 1 200 ? -19.266 6.587 18.208 1.00 80.12 200 GLU A O 1
ATOM 1573 N N . ASN A 1 201 ? -18.716 8.745 18.496 1.00 83.12 201 ASN A N 1
ATOM 1574 C CA . ASN A 1 201 ? -19.469 8.953 19.736 1.00 83.12 201 ASN A CA 1
ATOM 1575 C C . ASN A 1 201 ? -19.115 8.001 20.896 1.00 83.12 201 ASN A C 1
ATOM 1577 O O . ASN A 1 201 ? -19.988 7.643 21.695 1.00 83.12 201 ASN A O 1
ATOM 1581 N N . LEU A 1 202 ? -17.854 7.577 21.035 1.00 90.88 202 LEU A N 1
ATOM 1582 C CA . LEU A 1 202 ? -17.396 6.900 22.254 1.00 90.88 202 LEU A CA 1
ATOM 1583 C C . LEU A 1 202 ? -17.417 7.866 23.441 1.00 90.88 202 LEU A C 1
ATOM 1585 O O . LEU A 1 202 ? -16.855 8.957 23.404 1.00 90.88 202 LEU A O 1
ATOM 1589 N N . THR A 1 203 ? -18.056 7.447 24.526 1.00 92.69 203 THR A N 1
ATOM 1590 C CA . THR A 1 203 ? -17.971 8.160 25.800 1.00 92.69 203 THR A CA 1
ATOM 1591 C C . THR A 1 203 ? -16.592 7.956 26.419 1.00 92.69 203 THR A C 1
ATOM 1593 O O . THR A 1 203 ? -15.901 6.972 26.144 1.00 92.69 203 THR A O 1
ATOM 1596 N N . ARG A 1 204 ? -16.210 8.844 27.340 1.00 91.88 204 ARG A N 1
ATOM 1597 C CA . ARG A 1 204 ? -14.918 8.774 28.039 1.00 91.88 204 ARG A CA 1
ATOM 1598 C C . ARG A 1 204 ? -14.665 7.418 28.713 1.00 91.88 204 ARG A C 1
ATOM 1600 O O . ARG A 1 204 ? -13.548 6.915 28.654 1.00 91.88 204 ARG A O 1
ATOM 1607 N N . LEU A 1 205 ? -15.686 6.823 29.336 1.00 93.31 205 LEU A N 1
ATOM 1608 C CA . LEU A 1 205 ? -15.556 5.526 30.015 1.00 93.31 205 LEU A CA 1
ATOM 1609 C C . LEU A 1 205 ? -15.423 4.367 29.019 1.00 93.31 205 LEU A C 1
ATOM 1611 O O . LEU A 1 205 ? -14.632 3.458 29.248 1.00 93.31 205 LEU A O 1
ATOM 1615 N N . GLU A 1 206 ? -16.157 4.405 27.903 1.00 96.25 206 GLU A N 1
ATOM 1616 C CA . GLU A 1 206 ? -16.037 3.387 26.849 1.00 96.25 206 GLU A CA 1
ATOM 1617 C C . GLU A 1 206 ? -14.659 3.440 26.191 1.00 96.25 206 GLU A C 1
ATOM 1619 O O . GLU A 1 206 ? -14.047 2.396 25.979 1.00 96.25 206 GLU A O 1
ATOM 1624 N N . PHE A 1 207 ? -14.148 4.647 25.928 1.00 94.38 207 PHE A N 1
ATOM 1625 C CA . PHE A 1 207 ? -12.803 4.838 25.398 1.00 94.38 207 PHE A CA 1
ATOM 1626 C C . PHE A 1 207 ? -11.732 4.327 26.370 1.00 94.38 207 PHE A C 1
ATOM 1628 O O . PHE A 1 207 ? -10.860 3.569 25.959 1.00 94.38 207 PHE A O 1
ATOM 1635 N N . ARG A 1 208 ? -11.826 4.653 27.668 1.00 95.44 208 ARG A N 1
ATOM 1636 C CA . ARG A 1 208 ? -10.901 4.132 28.694 1.00 95.44 208 ARG A CA 1
ATOM 1637 C C . ARG A 1 208 ? -10.924 2.609 28.788 1.00 95.44 208 ARG A C 1
ATOM 1639 O O . ARG A 1 208 ? -9.865 1.989 28.820 1.00 95.44 208 ARG A O 1
ATOM 1646 N N . LEU A 1 209 ? -12.114 2.003 28.793 1.00 97.00 209 LEU A N 1
ATOM 1647 C CA . LEU A 1 209 ? -12.253 0.546 28.812 1.00 97.00 209 LEU A CA 1
ATOM 1648 C C . LEU A 1 209 ? -11.597 -0.074 27.578 1.00 97.00 209 LEU A C 1
ATOM 1650 O O . LEU A 1 209 ? -10.856 -1.050 27.692 1.00 97.00 209 LEU A O 1
ATOM 1654 N N . LEU A 1 210 ? -11.856 0.496 26.401 1.00 96.31 210 LEU A N 1
ATOM 1655 C CA . LEU A 1 210 ? -11.262 0.006 25.170 1.00 96.31 210 LEU A CA 1
ATOM 1656 C C . LEU A 1 210 ? -9.738 0.160 25.181 1.00 96.31 210 LEU A C 1
ATOM 1658 O O . LEU A 1 210 ? -9.045 -0.775 24.796 1.00 96.31 210 LEU A O 1
ATOM 1662 N N . LEU A 1 211 ? -9.217 1.287 25.667 1.00 95.25 211 LEU A N 1
ATOM 1663 C CA . LEU A 1 211 ? -7.784 1.549 25.769 1.00 95.25 211 LEU A CA 1
ATOM 1664 C C . LEU A 1 211 ? -7.084 0.538 26.691 1.00 95.25 211 LEU A C 1
ATOM 1666 O O . LEU A 1 211 ? -6.055 -0.017 26.305 1.00 95.25 211 LEU A O 1
ATOM 1670 N N . LEU A 1 212 ? -7.672 0.228 27.855 1.00 96.38 212 LEU A N 1
ATOM 1671 C CA . LEU A 1 212 ? -7.179 -0.825 28.752 1.00 96.38 212 LEU A CA 1
ATOM 1672 C C . LEU A 1 212 ? -7.105 -2.177 28.034 1.00 96.38 212 LEU A C 1
ATOM 1674 O O . LEU A 1 212 ? -6.071 -2.848 28.058 1.00 96.38 212 LEU A O 1
ATOM 1678 N N . LEU A 1 213 ? -8.215 -2.595 27.420 1.00 96.75 213 LEU A N 1
ATOM 1679 C CA . LEU A 1 213 ? -8.308 -3.895 26.761 1.00 96.75 213 LEU A CA 1
ATOM 1680 C C . LEU A 1 213 ? -7.377 -3.981 25.541 1.00 96.75 213 LEU A C 1
ATOM 1682 O O . LEU A 1 213 ? -6.799 -5.036 25.288 1.00 96.75 213 LEU A O 1
ATOM 1686 N N . TYR A 1 214 ? -7.205 -2.877 24.813 1.00 94.31 214 TYR A N 1
ATOM 1687 C CA . TYR A 1 214 ? -6.311 -2.769 23.663 1.00 94.31 214 TYR A CA 1
ATOM 1688 C C . TYR A 1 214 ? -4.839 -2.843 24.076 1.00 94.31 214 TYR A C 1
ATOM 1690 O O . TYR A 1 214 ? -4.082 -3.623 23.502 1.00 94.31 214 TYR A O 1
ATOM 1698 N N . GLY A 1 215 ? -4.443 -2.127 25.134 1.00 92.88 215 GLY A N 1
ATOM 1699 C CA . GLY A 1 215 ? -3.096 -2.223 25.709 1.00 92.88 215 GLY A CA 1
ATOM 1700 C C . GLY A 1 215 ? -2.777 -3.608 26.287 1.00 92.88 215 GLY A C 1
ATOM 1701 O O . GLY A 1 215 ? -1.613 -3.997 26.389 1.00 92.88 215 GLY A O 1
ATOM 1702 N N . ARG A 1 216 ? -3.809 -4.390 26.627 1.00 94.88 216 ARG A N 1
ATOM 1703 C CA . ARG A 1 216 ? -3.713 -5.771 27.120 1.00 94.88 216 ARG A CA 1
ATOM 1704 C C . ARG A 1 216 ? -4.326 -6.782 26.142 1.00 94.88 216 ARG A C 1
ATOM 1706 O O . ARG A 1 216 ? -4.959 -7.748 26.563 1.00 94.88 216 ARG A O 1
ATOM 1713 N N . MET A 1 217 ? -4.123 -6.586 24.839 1.00 91.50 217 MET A N 1
ATOM 1714 C CA . MET A 1 217 ? -4.696 -7.451 23.803 1.00 91.50 217 MET A CA 1
ATOM 1715 C C . MET A 1 217 ? -4.402 -8.942 24.052 1.00 91.50 217 MET A C 1
ATOM 1717 O O . MET A 1 217 ? -3.297 -9.320 24.444 1.00 91.50 217 MET A O 1
ATOM 1721 N N . ASN A 1 218 ? -5.414 -9.791 23.848 1.00 92.94 218 ASN A N 1
ATOM 1722 C CA . ASN A 1 218 ? -5.419 -11.230 24.143 1.00 92.94 218 ASN A CA 1
ATOM 1723 C C . ASN A 1 218 ? -5.203 -11.625 25.618 1.00 92.94 218 ASN A C 1
ATOM 1725 O O . ASN A 1 218 ? -5.182 -12.819 25.927 1.00 92.94 218 ASN A O 1
ATOM 1729 N N . LYS A 1 219 ? -5.101 -10.668 26.545 1.00 95.19 219 LYS A N 1
ATOM 1730 C CA . LYS A 1 219 ? -5.025 -10.919 27.989 1.00 95.19 219 LYS A CA 1
ATOM 1731 C C . LYS A 1 219 ? -6.375 -10.635 28.646 1.00 95.19 219 LYS A C 1
ATOM 1733 O O . LYS A 1 219 ? -7.187 -9.865 28.141 1.00 95.19 219 LYS A O 1
ATOM 1738 N N . ILE A 1 220 ? -6.629 -11.307 29.766 1.00 97.38 220 ILE A N 1
ATOM 1739 C CA . ILE A 1 220 ? -7.845 -11.099 30.556 1.00 97.38 220 ILE A CA 1
ATOM 1740 C C . ILE A 1 220 ? -7.629 -9.877 31.445 1.00 97.38 220 ILE A C 1
ATOM 1742 O O . ILE A 1 220 ? -6.666 -9.835 32.208 1.00 97.38 220 ILE A O 1
ATOM 1746 N N . CYS A 1 221 ? -8.538 -8.915 31.353 1.00 97.44 221 CYS A N 1
ATOM 1747 C CA . CYS A 1 221 ? -8.685 -7.830 32.309 1.00 97.44 221 CYS A CA 1
ATOM 1748 C C . CYS A 1 221 ? -9.794 -8.210 33.290 1.00 97.44 221 CYS A C 1
ATOM 1750 O O . CYS A 1 221 ? -10.951 -8.396 32.894 1.00 97.44 221 CYS A O 1
ATOM 1752 N N . ASP A 1 222 ? -9.416 -8.371 34.553 1.00 96.38 222 ASP A N 1
ATOM 1753 C CA . ASP A 1 222 ? -10.335 -8.666 35.645 1.00 96.38 222 ASP A CA 1
ATOM 1754 C C . ASP A 1 222 ? -11.094 -7.416 36.110 1.00 96.38 222 ASP A C 1
ATOM 1756 O O . ASP A 1 222 ? -10.867 -6.301 35.632 1.00 96.38 222 ASP A O 1
ATOM 1760 N N . LYS A 1 223 ? -12.036 -7.621 37.036 1.00 93.38 223 LYS A N 1
ATOM 1761 C CA . LYS A 1 223 ? -12.845 -6.546 37.617 1.00 93.38 223 LYS A CA 1
ATOM 1762 C C . LYS A 1 223 ? -11.968 -5.424 38.169 1.00 93.38 223 LYS A C 1
ATOM 1764 O O . LYS A 1 223 ? -12.201 -4.273 37.822 1.00 93.38 223 LYS A O 1
ATOM 1769 N N . TYR A 1 224 ? -10.981 -5.764 38.995 1.00 94.12 224 TYR A N 1
ATOM 1770 C CA . TYR A 1 224 ? -10.109 -4.793 39.654 1.00 94.12 224 TYR A CA 1
ATOM 1771 C C . TYR A 1 224 ? -9.379 -3.918 38.630 1.00 94.12 224 TYR A C 1
ATOM 1773 O O . TYR A 1 224 ? -9.531 -2.700 38.662 1.00 94.12 224 TYR A O 1
ATOM 1781 N N . SER A 1 225 ? -8.725 -4.536 37.637 1.00 94.69 225 SER A N 1
ATOM 1782 C CA . SER A 1 225 ? -8.030 -3.820 36.557 1.00 94.69 225 SER A CA 1
ATOM 1783 C C . SER A 1 225 ? -8.965 -2.902 35.765 1.00 94.69 225 SER A C 1
ATOM 1785 O O . SER A 1 225 ? -8.573 -1.817 35.335 1.00 94.69 225 SER A O 1
ATOM 1787 N N . ILE A 1 226 ? -10.200 -3.354 35.516 1.00 96.62 226 ILE A N 1
ATOM 1788 C CA . ILE A 1 226 ? -11.195 -2.568 34.785 1.00 96.62 226 ILE A CA 1
ATOM 1789 C C . ILE A 1 226 ? -11.641 -1.364 35.612 1.00 96.62 226 ILE A C 1
ATOM 1791 O O . ILE A 1 226 ? -11.703 -0.261 35.071 1.00 96.62 226 ILE A O 1
ATOM 1795 N N . VAL A 1 227 ? -11.949 -1.551 36.897 1.00 95.94 227 VAL A N 1
ATOM 1796 C CA . VAL A 1 227 ? -12.432 -0.457 37.747 1.00 95.94 227 VAL A CA 1
ATOM 1797 C C . VAL A 1 227 ? -11.361 0.614 37.917 1.00 95.94 227 VAL A C 1
ATOM 1799 O O . VAL A 1 227 ? -11.625 1.785 37.636 1.00 95.94 227 VAL A O 1
ATOM 1802 N N . GLU A 1 228 ? -10.147 0.195 38.265 1.00 94.38 228 GLU A N 1
ATOM 1803 C CA . GLU A 1 228 ? -8.991 1.070 38.455 1.00 94.38 228 GLU A CA 1
ATOM 1804 C C . GLU A 1 228 ? -8.700 1.909 37.200 1.00 94.38 228 GLU A C 1
ATOM 1806 O O . GLU A 1 228 ? -8.585 3.131 37.266 1.00 94.38 228 GLU A O 1
ATOM 1811 N N . SER A 1 229 ? -8.657 1.279 36.022 1.00 92.81 229 SER A N 1
ATOM 1812 C CA . SER A 1 229 ? -8.305 1.978 34.780 1.00 92.81 229 SER A CA 1
ATOM 1813 C C . SER A 1 229 ? -9.421 2.883 34.242 1.00 92.81 229 SER A C 1
ATOM 1815 O O . SER A 1 229 ? -9.148 3.901 33.598 1.00 92.81 229 SER A O 1
ATOM 1817 N N . VAL A 1 230 ? -10.686 2.517 34.458 1.00 95.19 230 VAL A N 1
ATOM 1818 C CA . VAL A 1 230 ? -11.826 3.232 33.870 1.00 95.19 230 VAL A CA 1
ATOM 1819 C C . VAL A 1 230 ? -12.338 4.339 34.793 1.00 95.19 230 VAL A C 1
ATOM 1821 O O . VAL A 1 230 ? -12.565 5.461 34.316 1.00 95.19 230 VAL A O 1
ATOM 1824 N N . TRP A 1 231 ? -12.495 4.049 36.087 1.00 93.62 231 TRP A N 1
ATOM 1825 C CA . TRP A 1 231 ? -13.044 4.970 37.088 1.00 93.62 231 TRP A CA 1
ATOM 1826 C C . TRP A 1 231 ? -11.975 5.557 38.012 1.00 93.62 231 TRP A C 1
ATOM 1828 O O . TRP A 1 231 ? -12.030 6.758 38.258 1.00 93.62 231 TRP A O 1
ATOM 1838 N N . GLY A 1 232 ? -11.006 4.753 38.451 1.00 90.62 232 GLY A N 1
ATOM 1839 C CA . GLY A 1 232 ? -9.984 5.131 39.435 1.00 90.62 232 GLY A CA 1
ATOM 1840 C C . GLY A 1 232 ? -9.876 4.099 40.560 1.00 90.62 232 GLY A C 1
ATOM 1841 O O . GLY A 1 232 ? -10.792 3.296 40.763 1.00 90.62 232 GLY A O 1
ATOM 1842 N N . GLU A 1 233 ? -8.752 4.098 41.275 1.00 88.50 233 GLU A N 1
ATOM 1843 C CA . GLU A 1 233 ? -8.471 3.162 42.375 1.00 88.50 233 GLU A CA 1
ATOM 1844 C C . GLU A 1 233 ? -9.471 3.328 43.533 1.00 88.50 233 GLU A C 1
ATOM 1846 O O . GLU A 1 233 ? -9.936 2.352 44.117 1.00 88.50 233 GLU A O 1
ATOM 1851 N N . GLU A 1 234 ? -9.916 4.557 43.792 1.00 89.38 234 GLU A N 1
ATOM 1852 C CA . GLU A 1 234 ? -10.871 4.893 44.849 1.00 89.38 234 GLU A CA 1
ATOM 1853 C C . GLU A 1 234 ? -12.280 4.306 44.629 1.00 89.38 234 GLU A C 1
ATOM 1855 O O . GLU A 1 234 ? -13.115 4.312 45.534 1.00 89.38 234 GLU A O 1
ATOM 1860 N N . TYR A 1 235 ? -12.557 3.779 43.433 1.00 88.19 235 TYR A N 1
ATOM 1861 C CA . TYR A 1 235 ? -13.860 3.238 43.048 1.00 88.19 235 TYR A CA 1
ATOM 1862 C C . TYR A 1 235 ? -13.947 1.709 43.109 1.00 88.19 235 TYR A C 1
ATOM 1864 O O . TYR A 1 235 ? -15.022 1.161 42.842 1.00 88.19 235 TYR A O 1
ATOM 1872 N N . VAL A 1 236 ? -12.860 1.015 43.466 1.00 85.00 236 VAL A N 1
ATOM 1873 C CA . VAL A 1 236 ? -12.770 -0.459 43.467 1.00 85.00 236 VAL A CA 1
ATOM 1874 C C . VAL A 1 236 ? -13.891 -1.123 44.276 1.00 85.00 236 VAL A C 1
ATOM 1876 O O . VAL A 1 236 ? -14.509 -2.073 43.790 1.00 85.00 236 VAL A O 1
ATOM 1879 N N . ASP A 1 237 ? -14.217 -0.577 45.449 1.00 87.56 237 ASP A N 1
ATOM 1880 C CA . ASP A 1 237 ? -15.249 -1.124 46.342 1.00 87.56 237 ASP A CA 1
ATOM 1881 C C . ASP A 1 237 ? -16.654 -0.544 46.095 1.00 87.56 237 ASP A C 1
ATOM 1883 O O . ASP A 1 237 ? -17.640 -1.009 46.665 1.00 87.56 237 ASP A O 1
ATOM 1887 N N . VAL A 1 238 ? -16.767 0.466 45.226 1.00 88.12 238 VAL A N 1
ATOM 1888 C CA . VAL A 1 238 ? -18.024 1.184 44.948 1.00 88.12 238 VAL A CA 1
ATOM 1889 C C . VAL A 1 238 ? -18.662 0.713 43.640 1.00 88.12 238 VAL A C 1
ATOM 1891 O O . VAL A 1 238 ? -19.887 0.708 43.493 1.00 88.12 238 VAL A O 1
ATOM 1894 N N . VAL A 1 239 ? -17.846 0.316 42.661 1.00 89.12 239 VAL A N 1
ATOM 1895 C CA . VAL A 1 239 ? -18.323 -0.085 41.336 1.00 89.12 239 VAL A CA 1
ATOM 1896 C C . VAL A 1 239 ? -18.730 -1.557 41.333 1.00 89.12 239 VAL A C 1
ATOM 1898 O O . VAL A 1 239 ? -17.918 -2.481 41.416 1.00 89.12 239 VAL A O 1
ATOM 1901 N N . TYR A 1 240 ? -20.032 -1.777 41.176 1.00 90.94 240 TYR A N 1
ATOM 1902 C CA . TYR A 1 240 ? -20.617 -3.106 41.039 1.00 90.94 240 TYR A CA 1
ATOM 1903 C C . TYR A 1 240 ? -20.397 -3.701 39.643 1.00 90.94 240 TYR A C 1
ATOM 1905 O O . TYR A 1 240 ? -20.344 -2.987 38.639 1.00 90.94 240 TYR A O 1
ATOM 1913 N N . ASP A 1 241 ? -20.394 -5.031 39.565 1.00 89.31 241 ASP A N 1
ATOM 1914 C CA . ASP A 1 241 ? -20.222 -5.799 38.324 1.00 89.31 241 ASP A CA 1
ATOM 1915 C C . ASP A 1 241 ? -21.235 -5.384 37.245 1.00 89.31 241 ASP A C 1
ATOM 1917 O O . ASP A 1 241 ? -20.889 -5.239 36.074 1.00 89.31 241 ASP A O 1
ATOM 1921 N N . SER A 1 242 ? -22.466 -5.061 37.655 1.00 92.19 242 SER A N 1
ATOM 1922 C CA . SER A 1 242 ? -23.528 -4.591 36.757 1.00 92.19 242 SER A CA 1
ATOM 1923 C C . SER A 1 242 ? -23.190 -3.281 36.027 1.00 92.19 242 SER A C 1
ATOM 1925 O O . SER A 1 242 ? -23.675 -3.046 34.917 1.00 92.19 242 SER A O 1
ATOM 1927 N N . ALA A 1 243 ? -22.355 -2.414 36.609 1.00 93.44 243 ALA A N 1
ATOM 1928 C CA . ALA A 1 243 ? -21.892 -1.193 35.952 1.00 93.44 243 ALA A CA 1
ATOM 1929 C C . ALA A 1 243 ? -20.871 -1.512 34.850 1.00 93.44 243 ALA A C 1
ATOM 1931 O O . ALA A 1 243 ? -20.956 -0.950 33.755 1.00 93.44 243 ALA A O 1
ATOM 1932 N N . ILE A 1 244 ? -19.969 -2.466 35.107 1.00 95.62 244 ILE A N 1
ATOM 1933 C CA . ILE A 1 244 ? -19.004 -2.967 34.121 1.00 95.62 244 ILE A CA 1
ATOM 1934 C C . ILE A 1 244 ? -19.740 -3.660 32.975 1.00 95.62 244 ILE A C 1
ATOM 1936 O O . ILE A 1 244 ? -19.476 -3.371 31.811 1.00 95.62 244 ILE A O 1
ATOM 1940 N N . GLU A 1 245 ? -20.709 -4.522 33.280 1.00 94.75 245 GLU A N 1
ATOM 1941 C CA . GLU A 1 245 ? -21.532 -5.204 32.276 1.00 94.75 245 GLU A CA 1
ATOM 1942 C C . GLU A 1 245 ? -22.282 -4.216 31.378 1.00 94.75 245 GLU A C 1
ATOM 1944 O O . GLU A 1 245 ? -22.280 -4.361 30.152 1.00 94.75 245 GLU A O 1
ATOM 1949 N N . LYS A 1 246 ? -22.880 -3.168 31.962 1.00 96.38 246 LYS A N 1
ATOM 1950 C CA . LYS A 1 246 ? -23.528 -2.090 31.199 1.00 96.38 246 LYS A CA 1
ATOM 1951 C C . LYS A 1 246 ? -22.529 -1.354 30.311 1.00 96.38 246 LYS A C 1
ATOM 1953 O O . LYS A 1 246 ? -22.856 -1.070 29.159 1.00 96.38 246 LYS A O 1
ATOM 1958 N N . LEU A 1 247 ? -21.331 -1.056 30.815 1.00 97.00 247 LEU A N 1
ATOM 1959 C CA . LEU A 1 247 ? -20.290 -0.384 30.041 1.00 97.00 247 LEU A CA 1
ATOM 1960 C C . LEU A 1 247 ? -19.813 -1.248 28.865 1.00 97.00 247 LEU A C 1
ATOM 1962 O O . LEU A 1 247 ? -19.788 -0.773 27.732 1.00 97.00 247 LEU A O 1
ATOM 1966 N N . VAL A 1 248 ? -19.522 -2.529 29.108 1.00 96.88 248 VAL A N 1
ATOM 1967 C CA . VAL A 1 248 ? -19.138 -3.491 28.065 1.00 96.88 248 VAL A CA 1
ATOM 1968 C C . VAL A 1 248 ? -20.257 -3.655 27.040 1.00 96.88 248 VAL A C 1
ATOM 1970 O O . VAL A 1 248 ? -19.992 -3.664 25.842 1.00 96.88 248 VAL A O 1
ATOM 1973 N N . SER A 1 249 ? -21.513 -3.751 27.481 1.00 96.12 249 SER A N 1
ATOM 1974 C CA . SER A 1 249 ? -22.673 -3.855 26.590 1.00 96.12 249 SER A CA 1
ATOM 1975 C C . SER A 1 249 ? -22.787 -2.645 25.659 1.00 96.12 249 SER A C 1
ATOM 1977 O O . SER A 1 249 ? -22.981 -2.807 24.454 1.00 96.12 249 SER A O 1
ATOM 1979 N N . ARG A 1 250 ? -22.608 -1.426 26.185 1.00 96.31 250 ARG A N 1
ATOM 1980 C CA . ARG A 1 250 ? -22.620 -0.200 25.373 1.00 96.31 250 ARG A CA 1
ATOM 1981 C C . ARG A 1 250 ? -21.441 -0.137 24.404 1.00 96.31 250 ARG A C 1
ATOM 1983 O O . ARG A 1 250 ? -21.655 0.171 23.236 1.00 96.31 250 ARG A O 1
ATOM 1990 N N . LEU A 1 251 ? -20.239 -0.504 24.850 1.00 96.25 251 LEU A N 1
ATOM 1991 C CA . LEU A 1 251 ? -19.063 -0.555 23.985 1.00 96.25 251 LEU A CA 1
ATOM 1992 C C . LEU A 1 251 ? -19.249 -1.578 22.853 1.00 96.25 251 LEU A C 1
ATOM 1994 O O . LEU A 1 251 ? -19.021 -1.250 21.692 1.00 96.25 251 LEU A O 1
ATOM 1998 N N . ARG A 1 252 ? -19.763 -2.778 23.156 1.00 96.38 252 ARG A N 1
ATOM 1999 C CA . ARG A 1 252 ? -20.067 -3.807 22.149 1.00 96.38 252 ARG A CA 1
ATOM 2000 C C . ARG A 1 252 ? -21.051 -3.319 21.093 1.00 96.38 252 ARG A C 1
ATOM 2002 O O . ARG A 1 252 ? -20.847 -3.594 19.922 1.00 96.38 252 ARG A O 1
ATOM 2009 N N . LYS A 1 253 ? -22.075 -2.546 21.468 1.00 94.69 253 LYS A N 1
ATOM 2010 C CA . LYS A 1 253 ? -23.007 -1.940 20.496 1.00 94.69 253 LYS A CA 1
ATOM 2011 C C . LYS A 1 253 ? -22.328 -1.027 19.475 1.00 94.69 253 LYS A C 1
ATOM 2013 O O . LYS A 1 253 ? -22.907 -0.798 18.422 1.00 94.69 253 LYS A O 1
ATOM 2018 N N . LYS A 1 254 ? -21.146 -0.497 19.794 1.00 92.50 254 LYS A N 1
ATOM 2019 C CA . LYS A 1 254 ? -20.404 0.437 18.940 1.00 92.50 254 LYS A CA 1
ATOM 2020 C C . LYS A 1 254 ? -19.319 -0.240 18.112 1.00 92.50 254 LYS A C 1
ATOM 2022 O O . LYS A 1 254 ? -19.013 0.245 17.032 1.00 92.50 254 LYS A O 1
ATOM 2027 N N . ILE A 1 255 ? -18.734 -1.327 18.620 1.00 93.12 255 ILE A N 1
ATOM 2028 C CA . ILE A 1 255 ? -17.567 -1.959 17.988 1.00 93.12 255 ILE A CA 1
ATOM 2029 C C . ILE A 1 255 ? -17.828 -3.365 17.449 1.00 93.12 255 ILE A C 1
ATOM 2031 O O . ILE A 1 255 ? -17.033 -3.857 16.663 1.00 93.12 255 ILE A O 1
ATOM 2035 N N . GLU A 1 256 ? -18.890 -4.044 17.880 1.00 91.94 256 GLU A N 1
ATOM 2036 C CA . GLU A 1 256 ? -19.197 -5.396 17.413 1.00 91.94 256 GLU A CA 1
ATOM 2037 C C . GLU A 1 256 ? -20.142 -5.347 16.211 1.00 91.94 256 GLU A C 1
ATOM 2039 O O . GLU A 1 256 ? -21.117 -4.593 16.240 1.00 91.94 256 GLU A O 1
ATOM 2044 N N . PRO A 1 257 ? -19.956 -6.218 15.204 1.00 87.31 257 PRO A N 1
ATOM 2045 C CA . PRO A 1 257 ? -20.946 -6.383 14.142 1.00 87.31 257 PRO A CA 1
ATOM 2046 C C . PRO A 1 257 ? -22.280 -6.924 14.687 1.00 87.31 257 PRO A C 1
ATOM 2048 O O . PRO A 1 257 ? -23.346 -6.553 14.205 1.00 87.31 257 PR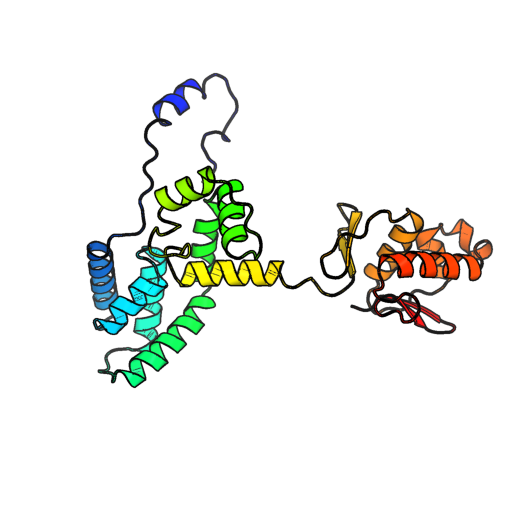O A O 1
ATOM 2051 N N . ALA A 1 258 ? -22.229 -7.789 15.709 1.00 89.19 258 ALA A N 1
ATOM 2052 C CA . ALA A 1 258 ? -23.393 -8.342 16.396 1.00 89.19 258 ALA A CA 1
ATOM 2053 C C . ALA A 1 258 ? -23.155 -8.339 17.921 1.00 89.19 258 ALA A C 1
ATOM 2055 O O . ALA A 1 258 ? -22.477 -9.228 18.436 1.00 89.19 258 ALA A O 1
ATOM 2056 N N . PRO A 1 259 ? -23.719 -7.385 18.686 1.00 89.44 259 PRO A N 1
ATOM 2057 C CA . PRO A 1 259 ? -23.431 -7.249 20.121 1.00 89.44 259 PRO A CA 1
ATOM 2058 C C . PRO A 1 259 ? -23.838 -8.459 20.976 1.00 89.44 259 PRO A C 1
ATOM 2060 O O . PRO A 1 259 ? -23.267 -8.679 22.044 1.00 89.44 259 PRO A O 1
ATOM 2063 N N . SER A 1 260 ? -24.825 -9.236 20.520 1.00 88.06 260 SER A N 1
ATOM 2064 C CA . SER A 1 260 ? -25.280 -10.479 21.157 1.00 88.06 260 SER A CA 1
ATOM 2065 C C . SER A 1 260 ? -24.356 -11.672 20.897 1.00 88.06 260 SER A C 1
ATOM 2067 O O . SER A 1 260 ? -24.391 -12.634 21.659 1.00 88.06 260 SER A O 1
ATOM 2069 N N . ASN A 1 261 ? -23.517 -11.603 19.860 1.00 89.25 261 ASN A N 1
ATOM 2070 C CA . ASN A 1 261 ? -22.517 -12.609 19.518 1.00 89.25 261 ASN A CA 1
ATOM 2071 C C . ASN A 1 261 ? -21.149 -11.925 19.327 1.00 89.25 261 ASN A C 1
ATOM 2073 O O . ASN A 1 261 ? -20.702 -11.743 18.191 1.00 89.25 261 ASN A O 1
ATOM 2077 N N . PRO A 1 262 ? -20.524 -11.464 20.427 1.00 91.50 262 PRO A N 1
ATOM 2078 C CA . PRO A 1 262 ? -19.373 -10.579 20.353 1.00 91.50 262 PRO A CA 1
ATOM 2079 C C . PRO A 1 262 ? -18.145 -11.302 19.795 1.00 91.50 262 PRO A C 1
ATOM 2081 O O . PRO A 1 262 ? -17.754 -12.363 20.288 1.00 91.50 262 PRO A O 1
ATOM 2084 N N . ARG A 1 263 ? -17.522 -10.689 18.789 1.00 92.31 263 ARG A N 1
ATOM 2085 C CA . ARG A 1 263 ? -16.298 -11.157 18.144 1.00 92.31 263 ARG A CA 1
ATOM 2086 C C . ARG A 1 263 ? -15.058 -10.576 18.814 1.00 92.31 263 ARG A C 1
ATOM 2088 O O . ARG A 1 263 ? -14.096 -11.315 18.979 1.00 92.31 263 ARG A O 1
ATOM 2095 N N . TYR A 1 264 ? -15.065 -9.297 19.192 1.00 94.62 264 TYR A N 1
ATOM 2096 C CA . TYR A 1 264 ? -13.865 -8.599 19.664 1.00 94.62 264 TYR A CA 1
ATOM 2097 C C . TYR A 1 264 ? -13.724 -8.623 21.185 1.00 94.62 264 TYR A C 1
ATOM 2099 O O . TYR A 1 264 ? -12.677 -8.998 21.702 1.00 94.62 264 TYR A O 1
ATOM 2107 N N . ILE A 1 265 ? -14.760 -8.252 21.937 1.00 96.44 265 ILE A N 1
ATOM 2108 C CA . ILE A 1 265 ? -14.735 -8.294 23.403 1.00 96.44 265 ILE A CA 1
ATOM 2109 C C . ILE A 1 265 ? -15.333 -9.615 23.860 1.00 96.44 265 ILE A C 1
ATOM 2111 O O . ILE A 1 265 ? -16.552 -9.774 23.919 1.00 96.44 265 ILE A O 1
ATOM 2115 N N . VAL A 1 266 ? -14.487 -10.550 24.276 1.00 96.00 266 VAL A N 1
ATOM 2116 C CA . VAL A 1 266 ? -14.906 -11.861 24.777 1.00 96.00 266 VAL A CA 1
ATOM 2117 C C . VAL A 1 266 ? -15.059 -11.818 26.295 1.00 96.00 266 VAL A C 1
ATOM 2119 O O . VAL A 1 266 ? -14.154 -11.400 27.018 1.00 96.00 266 VAL A O 1
ATOM 2122 N N . THR A 1 267 ? -16.205 -12.289 26.788 1.00 96.06 267 THR A N 1
ATOM 2123 C CA . THR A 1 267 ? -16.417 -12.515 28.224 1.00 96.06 267 THR A CA 1
ATOM 2124 C C . THR A 1 267 ? -15.778 -13.837 28.627 1.00 96.06 267 THR A C 1
ATOM 2126 O O . THR A 1 267 ? -16.135 -14.890 28.101 1.00 96.06 267 THR A O 1
ATOM 2129 N N . VAL A 1 268 ? -14.874 -13.798 29.603 1.00 95.44 268 VAL A N 1
ATOM 2130 C CA . VAL A 1 268 ? -14.346 -14.993 30.263 1.00 95.44 268 VAL A CA 1
ATOM 2131 C C . VAL A 1 268 ? -15.066 -15.128 31.600 1.00 95.44 268 VAL A C 1
ATOM 2133 O O . VAL A 1 268 ? -14.781 -14.394 32.547 1.00 95.44 268 VAL A O 1
ATOM 2136 N N . ARG A 1 269 ? -16.050 -16.035 31.659 1.00 91.06 269 ARG A N 1
ATOM 2137 C CA . ARG A 1 269 ? -16.935 -16.208 32.826 1.00 91.06 269 ARG A CA 1
ATOM 2138 C C . ARG A 1 269 ? -16.126 -16.363 34.118 1.00 91.06 269 ARG A C 1
ATOM 2140 O O . ARG A 1 269 ? -15.181 -17.145 34.162 1.00 91.06 269 ARG A O 1
ATOM 2147 N N . GLY A 1 270 ? -16.492 -15.585 35.139 1.00 90.12 270 GLY A N 1
ATOM 2148 C CA . GLY A 1 270 ? -15.825 -15.563 36.446 1.00 90.12 270 GLY A CA 1
ATOM 2149 C C . GLY A 1 270 ? -14.428 -14.932 36.465 1.00 90.12 270 GLY A C 1
ATOM 2150 O O . GLY A 1 270 ? -13.800 -14.922 37.516 1.00 90.12 270 GLY A O 1
ATOM 2151 N N . ARG A 1 271 ? -13.916 -14.426 35.332 1.00 93.94 271 ARG A N 1
ATOM 2152 C CA . ARG A 1 271 ? -12.546 -13.888 35.234 1.00 93.94 271 ARG A CA 1
ATOM 2153 C C . ARG A 1 271 ? -12.460 -12.478 34.660 1.00 93.94 271 ARG A C 1
ATOM 2155 O O . ARG A 1 271 ? -11.499 -11.785 34.959 1.00 93.94 271 ARG A O 1
ATOM 2162 N N . GLY A 1 272 ? -13.426 -12.058 33.843 1.00 95.56 272 GLY A N 1
ATOM 2163 C CA . GLY A 1 272 ? -13.487 -10.703 33.292 1.00 95.56 272 GLY A CA 1
ATOM 2164 C C . GLY A 1 272 ? -13.632 -10.685 31.774 1.00 95.56 272 GLY A C 1
ATOM 2165 O O . GLY A 1 272 ? -14.368 -11.491 31.197 1.00 95.56 272 GLY A O 1
ATOM 2166 N N . TYR A 1 273 ? -12.938 -9.755 31.122 1.00 97.75 273 TYR A N 1
ATOM 2167 C CA . TYR A 1 273 ? -13.085 -9.480 29.692 1.00 97.75 273 TYR A CA 1
ATOM 2168 C C . TYR A 1 273 ? -11.733 -9.465 28.988 1.00 97.75 273 TYR A C 1
ATOM 2170 O O . TYR A 1 273 ? -10.719 -9.104 29.578 1.00 97.75 273 TYR A O 1
ATOM 2178 N N . LYS A 1 274 ? -11.712 -9.850 27.713 1.00 96.12 274 LYS A N 1
ATOM 2179 C CA . LYS A 1 274 ? -10.522 -9.762 26.860 1.00 96.12 274 LYS A CA 1
ATOM 2180 C C . LYS A 1 274 ? -10.888 -9.194 25.496 1.00 96.12 274 LYS A C 1
ATOM 2182 O O . LYS A 1 274 ? -11.955 -9.518 24.977 1.00 96.12 274 LYS A O 1
ATOM 2187 N N . LEU A 1 275 ? -9.996 -8.399 24.915 1.00 96.25 275 LEU A N 1
ATOM 2188 C CA . LEU A 1 275 ? -10.083 -8.006 23.510 1.00 96.25 275 LEU A CA 1
ATOM 2189 C C . LEU A 1 275 ? -9.284 -8.995 22.658 1.00 96.25 275 LEU A C 1
ATOM 2191 O O . LEU A 1 275 ? -8.127 -9.284 22.971 1.00 96.25 275 LEU A O 1
ATOM 2195 N N . VAL A 1 276 ? -9.907 -9.511 21.603 1.00 88.69 276 VAL A N 1
ATOM 2196 C CA . VAL A 1 276 ? -9.293 -10.382 20.596 1.00 88.69 276 VAL A CA 1
ATOM 2197 C C . VAL A 1 276 ? -9.318 -9.692 19.227 1.00 88.69 276 VAL A C 1
ATOM 2199 O O . VAL A 1 276 ? -10.195 -8.865 18.970 1.00 88.69 276 VAL A O 1
ATOM 2202 N N . GLY A 1 277 ? -8.303 -9.982 18.405 1.00 71.12 277 GLY A N 1
ATOM 2203 C CA . GLY A 1 277 ? -8.051 -9.333 17.108 1.00 71.12 277 GLY A CA 1
ATOM 2204 C C . GLY A 1 277 ? -9.109 -9.591 16.041 1.00 71.12 277 GLY A C 1
ATOM 2205 O O . GLY A 1 277 ? -9.650 -10.717 15.979 1.00 71.12 277 GLY A O 1
#

pLDDT: mean 81.7, std 15.68, range [37.06, 97.75]

Mean predicted aligned error: 15.97 Å

Sequence (277 aa):
THRRLIHLRMGEDVDDFIELFGADVRFVPPMGEGDARELIAACGQEMEARFDEADIAFLLAQSGGHPVLLELACRKLAQITGLRQRTASEDQLIHREVRDVLRRDPGVIAECQKIWRDLTDPEQTALESLFSPDPQVAPEAIDELRRKGILMANGDAPQVFAALFADFLMRRMAVRREPRKGVRVDVESGVVTVDGRPVENLTRLEFRLLLLLYGRMNKICDKYSIVESVWGEEYVDVVYDSAIEKLVSRLRKKIEPAPSNPRYIVTVRGRGYKLVG

Solvent-accessible surface area (backbone atoms only — not comparable to full-atom values): 15870 Å² total; per-residue (Å²): 131,93,66,62,70,95,75,63,70,99,47,88,83,45,59,74,60,48,64,76,62,67,84,69,82,76,65,77,47,50,42,53,73,67,60,35,51,52,52,52,52,52,50,22,62,78,67,70,25,76,73,53,73,70,50,49,54,49,41,41,50,40,21,30,28,29,67,69,49,32,53,54,45,50,54,51,43,39,75,73,57,42,82,65,91,76,53,76,71,53,48,57,53,48,55,50,51,44,48,61,50,49,75,68,32,67,66,52,52,53,50,48,51,49,62,56,67,74,45,50,71,62,37,51,48,29,61,57,21,73,79,42,99,75,59,77,59,58,67,68,33,53,53,49,34,38,65,48,40,48,36,41,88,70,71,100,53,90,36,56,45,16,48,52,51,48,52,50,51,52,49,56,44,46,70,68,61,46,46,55,72,31,76,46,73,42,81,88,81,67,49,37,30,40,49,66,41,75,52,78,89,68,49,73,55,46,47,35,47,49,50,55,32,58,79,36,57,75,38,77,42,31,66,65,59,48,33,34,68,45,78,27,70,92,36,54,91,72,64,50,69,69,56,54,51,52,46,51,53,55,42,29,65,66,69,30,98,40,58,94,64,51,73,38,64,38,78,42,87,98,53,36,38,26,28,43,109

Foldseek 3Di:
DPDDLVPPDDDPVSVVVVVVVVPDDQQDAQDDLVVLVVLLVVLCVVLVHDDDPLNSVLLCQACLNHNQSSSLLSVLLCVQPPHDDDDPVVSVVSSVVSVVCLLVDPSLLVVLVVVLVVQDPLLNLQLLLLVPPHRPHDVVSVVVCVSNQQWDPDDPGTDGSHPSNVSSSVVVVVVVPQQPAFWDADPVVRWIDHSVHTQPDDDQLLSQQVVQQVVVAPDFDFLCNSCCRRPRNVCSVPDDPVNVVVSLLVSLVRHAPDSVDRDAWDADPPGHIHGYD

Radius of gyration: 27.65 Å; Cα contacts (8 Å, |Δi|>4): 313; chains: 1; bounding box: 54×60×75 Å